Protein AF-X6MVC4-F1 (afdb_monomer_lite)

Secondary structure (DSSP, 8-state):
--EEEEEESSSSTTEEEEEESSS------PPTT-EEEEEEEEE-TTSPBPPPPPPEEEE--SSTT--TTTT--PPPPEEEEEEEEE----SSS---EEEEEEEEPPTT--EEEEEEEEEEEPPTT-S--EEEEEEESSSEEEPPPPSS-EEEEEEEEEEETTEEEEPPPPPPEEE-TT---S---TTEEEEEEE-S---TTEEEEEEESSSSS--EEEPEE--SSS-EEEEEEEGGGSTTTTS-EEEEEEEEEE-TTT--EEEEES----EEE-TT--EEEEE-PPPEEETTEEE--HHHHHHHHHHHHHHHHHHBTTTB-HHHHHHHHHHHHHHHHHHHHHT-S---HHHHHHHHHHHHHHHHHHHHH-PPPPS--

InterPro domains:
  IPR003961 Fibronectin type III [PS50853] (1-63)
  IPR036116 Fibronectin type III superfamily [SSF49265] (4-130)

Sequence (377 aa):
MIGYDIREYNRNLGEIMATVDNPTWTVDDLKPDHEYCFTISGIHENGATTEESWPVIVKTPMSNDMTPQMMKLSTPPKNIRTFRMNGSSSSSSSSSSVLWICWDSPYTGLGLISYKMKRTESDSMTTTKKQKKQEFTYVANPLPSLSNDYSLTLSTWWTYKQRQHASVPSESVSILRDSTSATDSEHMLHVILLTNKELYGGSYVLHSIVSDADVHMPFEKVSNDSNVYWCLYDLSTSPLKTKAFHVRVKCKEKNSRNNKDQFKLISEDRWKVEPFRRVLIIDITERKSFFNYRSIPHDEYEKYLLGILEHLYFQLNAFLSLPVALNVLQEFLIYCAKAKNDRCQAVNEKDLKRKISEFVKEKLYLTMNEPSPSWDE

Foldseek 3Di:
DKKKFKAKCQPRNGDGPDIGPDPDDDDPPDAALDKIWMWMWIADPVRDTDPIDAIFMAHHHNDPDDDVVLLADFDAWAPWFKAWDFDPDPDDDDRPTFIKIATADGSRAHAQKKKKKWKWFDDPPDPDTDIDIDIGRHRMDTDPQDPAKIKMWMKMWHADPNDIDIHDIDPIDIDGNPPCLLVCPLQKAKEKEAEPDDDDAKFKWKFWPPDPDGDTWTWDQQAPQGRITITIDRCVPPPPLQHKGWMFMWIWHQDPPPRDTDTHGLDPDIDIDGHSHRYHYHYPYFFDDDPNDGADDLVNLLSNLVSLLNSCVVCDRNNDDPVRSVVHNVNSLVVLVVCCVPHHVDNDSVVSVVSSVVVVVVVVSCSSPVPNPDPPD

Organism: Reticulomyxa filosa (NCBI:txid46433)

pLDDT: mean 78.36, std 14.85, range [32.12, 97.69]

Radius of gyration: 26.09 Å; chains: 1; bounding box: 74×54×73 Å

Structure (mmCIF, N/CA/C/O backbone):
data_AF-X6MVC4-F1
#
_entry.id   AF-X6MVC4-F1
#
loop_
_atom_site.group_PDB
_atom_site.id
_atom_site.type_symbol
_atom_site.label_atom_id
_atom_site.label_alt_id
_atom_site.label_comp_id
_atom_site.label_asym_id
_atom_site.label_entity_id
_atom_site.label_seq_id
_atom_site.pdbx_PDB_ins_code
_atom_site.Cartn_x
_atom_site.Cartn_y
_atom_site.Cartn_z
_atom_site.occupancy
_atom_site.B_iso_or_equiv
_atom_site.auth_seq_id
_atom_site.auth_comp_id
_atom_site.auth_asym_id
_atom_site.auth_atom_id
_atom_site.pdbx_PDB_model_num
ATOM 1 N N . MET A 1 1 ? -36.402 16.314 15.748 1.00 60.88 1 MET A N 1
ATOM 2 C CA . MET A 1 1 ? -35.972 15.041 16.358 1.00 60.88 1 MET A CA 1
ATOM 3 C C . MET A 1 1 ? -34.620 14.672 15.768 1.00 60.88 1 MET A C 1
ATOM 5 O O . MET A 1 1 ? -34.485 14.752 14.553 1.00 60.88 1 MET A O 1
ATOM 9 N N . ILE A 1 2 ? -33.625 14.361 16.603 1.00 83.44 2 ILE A N 1
ATOM 10 C CA . ILE A 1 2 ? -32.303 13.915 16.137 1.00 83.44 2 ILE A CA 1
ATOM 11 C C . ILE A 1 2 ? -32.359 12.393 16.025 1.00 83.44 2 ILE A C 1
ATOM 13 O O . ILE A 1 2 ? -32.688 11.733 17.007 1.00 83.44 2 ILE A O 1
ATOM 17 N N . GLY A 1 3 ? -32.094 11.864 14.834 1.00 91.69 3 GLY A N 1
ATOM 18 C CA . GLY A 1 3 ? -31.937 10.427 14.614 1.00 91.69 3 GLY A CA 1
ATOM 19 C C . GLY A 1 3 ? -30.465 10.019 14.611 1.00 91.69 3 GLY A C 1
ATOM 20 O O . GLY A 1 3 ? -29.578 10.872 14.634 1.00 91.69 3 GLY A O 1
ATOM 21 N N . TYR A 1 4 ? -30.201 8.721 14.540 1.00 94.81 4 TYR A N 1
ATOM 22 C CA . TYR A 1 4 ? -28.867 8.145 14.439 1.00 94.81 4 TYR A CA 1
ATOM 23 C C . TYR A 1 4 ? -28.871 6.994 13.441 1.00 94.81 4 TYR A C 1
ATOM 25 O O . TYR A 1 4 ? -29.650 6.056 13.603 1.00 94.81 4 TYR A O 1
ATOM 33 N N . ASP A 1 5 ? -27.981 7.047 12.454 1.00 95.44 5 ASP A N 1
ATOM 34 C CA . ASP A 1 5 ? -27.687 5.914 11.576 1.00 95.44 5 ASP A CA 1
ATOM 35 C C . ASP A 1 5 ? -26.523 5.119 12.147 1.00 95.44 5 ASP A C 1
ATOM 37 O O . ASP A 1 5 ? -25.457 5.678 12.413 1.00 95.44 5 ASP A O 1
ATOM 41 N N . ILE A 1 6 ? -26.716 3.814 12.300 1.00 93.50 6 ILE A N 1
ATOM 42 C CA . ILE A 1 6 ? -25.728 2.889 12.846 1.00 93.50 6 ILE A CA 1
ATOM 43 C C . ILE A 1 6 ? -25.286 1.953 11.728 1.00 93.50 6 ILE A C 1
ATOM 45 O O . ILE A 1 6 ? -26.114 1.289 11.101 1.00 93.50 6 ILE A O 1
ATOM 49 N N . ARG A 1 7 ? -23.977 1.892 11.481 1.00 93.81 7 ARG A N 1
ATOM 50 C CA . ARG A 1 7 ? -23.360 1.039 10.455 1.00 93.81 7 ARG A CA 1
ATOM 51 C C . ARG A 1 7 ? -22.467 0.003 11.101 1.00 93.81 7 ARG A C 1
ATOM 53 O O . ARG A 1 7 ? -21.867 0.280 12.134 1.00 93.81 7 ARG A O 1
ATOM 60 N N . GLU A 1 8 ? -22.348 -1.161 10.473 1.00 88.38 8 GLU A N 1
ATOM 61 C CA . GLU A 1 8 ? -21.452 -2.235 10.905 1.00 88.38 8 GLU A CA 1
ATOM 62 C C . GLU A 1 8 ? -20.581 -2.696 9.740 1.00 88.38 8 GLU A C 1
ATOM 64 O O . GLU A 1 8 ? -21.064 -2.919 8.630 1.00 88.38 8 GLU A O 1
ATOM 69 N N . TYR A 1 9 ? -19.280 -2.802 9.985 1.00 84.44 9 TYR A N 1
ATOM 70 C CA . TYR A 1 9 ? -18.293 -2.933 8.915 1.00 84.44 9 TYR A CA 1
ATOM 71 C C . TYR A 1 9 ? -17.804 -4.358 8.666 1.00 84.44 9 TYR A C 1
ATOM 73 O O . TYR A 1 9 ? -17.347 -4.640 7.558 1.00 84.44 9 TYR A O 1
ATOM 81 N N . ASN A 1 10 ? -17.906 -5.270 9.635 1.00 75.44 10 ASN A N 1
ATOM 82 C CA . ASN A 1 10 ? -17.338 -6.610 9.494 1.00 75.44 10 ASN A CA 1
ATOM 83 C C . ASN A 1 10 ? -18.225 -7.525 8.651 1.00 75.44 10 ASN A C 1
ATOM 85 O O . ASN A 1 10 ? -17.710 -8.331 7.877 1.00 75.44 10 ASN A O 1
ATOM 89 N N . ARG A 1 11 ? -19.550 -7.411 8.770 1.00 78.31 11 ARG A N 1
ATOM 90 C CA . ARG A 1 11 ? -20.506 -8.272 8.056 1.00 78.31 11 ARG A CA 1
ATOM 91 C C . ARG A 1 11 ? -21.347 -7.512 7.058 1.00 78.31 11 ARG A C 1
ATOM 93 O O . ARG A 1 11 ? -21.563 -8.009 5.958 1.00 78.31 11 ARG A O 1
ATOM 100 N N . ASN A 1 12 ? -21.799 -6.327 7.448 1.00 80.38 12 ASN A N 1
ATOM 101 C CA . ASN A 1 12 ? -22.668 -5.493 6.626 1.00 80.38 12 ASN A CA 1
ATOM 102 C C . ASN A 1 12 ? -21.884 -4.471 5.797 1.00 80.38 12 ASN A C 1
ATOM 104 O O . ASN A 1 12 ? -22.486 -3.648 5.120 1.00 80.38 12 ASN A O 1
ATOM 108 N N . LEU A 1 13 ? -20.546 -4.538 5.807 1.00 80.81 13 LEU A N 1
ATOM 109 C CA . L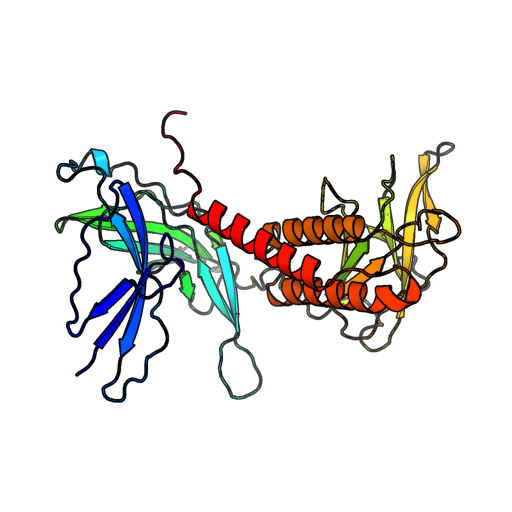EU A 1 13 ? -19.661 -3.778 4.915 1.00 80.81 13 LEU A CA 1
ATOM 110 C C . LEU A 1 13 ? -19.905 -2.254 4.936 1.00 80.81 13 LEU A C 1
ATOM 112 O O . LEU A 1 13 ? -19.692 -1.578 3.930 1.00 80.81 13 LEU A O 1
ATOM 116 N N . GLY A 1 14 ? -20.337 -1.713 6.078 1.00 82.44 14 GLY A N 1
ATOM 117 C CA . GLY A 1 14 ? -20.617 -0.287 6.256 1.00 82.44 14 GLY A CA 1
ATOM 118 C C . GLY A 1 14 ? -22.024 0.139 5.826 1.00 82.44 14 GLY A C 1
ATOM 119 O O . GLY A 1 14 ? -22.313 1.333 5.784 1.00 82.44 14 GLY A O 1
ATOM 120 N N . GLU A 1 15 ? -22.922 -0.798 5.514 1.00 88.50 15 GLU A N 1
ATOM 121 C CA . GLU A 1 15 ? -24.335 -0.483 5.301 1.00 88.50 15 GLU A CA 1
ATOM 122 C C . GLU A 1 15 ? -25.029 -0.087 6.615 1.00 88.50 15 GLU A C 1
ATOM 124 O O . GLU A 1 15 ? -24.638 -0.504 7.711 1.00 88.50 15 GLU A O 1
ATOM 129 N N . ILE A 1 16 ? -26.070 0.748 6.503 1.00 90.88 16 ILE A N 1
ATOM 130 C CA . ILE A 1 16 ? -26.885 1.173 7.646 1.00 90.88 16 ILE A CA 1
ATOM 131 C C . ILE A 1 16 ? -27.673 -0.041 8.138 1.00 90.88 16 ILE A C 1
ATOM 133 O O . ILE A 1 16 ? -28.581 -0.520 7.464 1.00 90.88 16 ILE A O 1
ATOM 137 N N . MET A 1 17 ? -27.328 -0.524 9.328 1.00 92.44 17 MET A N 1
ATOM 138 C CA . MET A 1 17 ? -28.030 -1.621 9.990 1.00 92.44 17 MET A CA 1
ATOM 139 C C . MET A 1 17 ? -29.301 -1.159 10.690 1.00 92.44 17 MET A C 1
ATOM 141 O O . MET A 1 17 ? -30.260 -1.921 10.804 1.00 92.44 17 MET A O 1
ATOM 145 N N . ALA A 1 18 ? -29.282 0.060 11.223 1.00 92.50 18 ALA A N 1
ATOM 146 C CA . ALA A 1 18 ? -30.395 0.614 11.968 1.00 92.50 18 ALA A CA 1
ATOM 147 C C . ALA A 1 18 ? -30.394 2.138 11.897 1.00 92.50 18 ALA A C 1
ATOM 149 O O . ALA A 1 18 ? -29.338 2.770 11.926 1.00 92.50 18 ALA A O 1
ATOM 150 N N . THR A 1 19 ? -31.599 2.702 11.891 1.00 93.50 19 THR A N 1
ATOM 151 C CA . THR A 1 19 ? -31.842 4.124 12.109 1.00 93.50 19 THR A CA 1
ATOM 152 C C . THR A 1 19 ? -32.707 4.256 13.354 1.00 93.50 19 THR A C 1
ATOM 154 O O . THR A 1 19 ? -33.815 3.719 13.396 1.00 93.50 19 THR A O 1
ATOM 157 N N . VAL A 1 20 ? -32.198 4.928 14.384 1.00 94.06 20 VAL A N 1
ATOM 158 C CA . VAL A 1 20 ? -32.878 5.073 15.679 1.00 94.06 20 VAL A CA 1
ATOM 159 C C . VAL A 1 20 ? -33.081 6.537 16.032 1.00 94.06 20 VAL A C 1
ATOM 161 O O . VAL A 1 20 ? -32.261 7.387 15.715 1.00 94.06 20 VAL A O 1
ATOM 164 N N . ASP A 1 21 ? -34.172 6.844 16.713 1.00 91.38 21 ASP A N 1
ATOM 165 C CA . ASP A 1 21 ? -34.513 8.177 17.225 1.00 91.38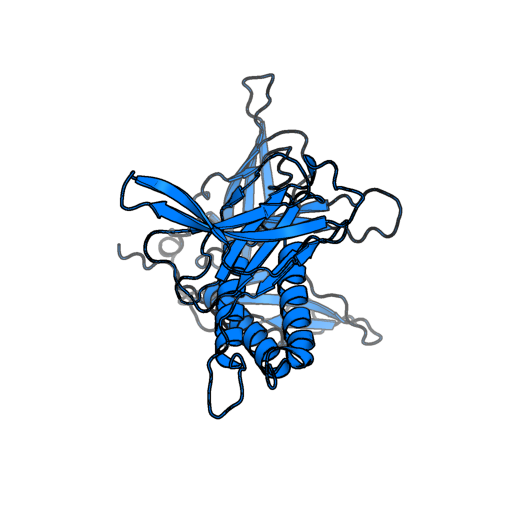 21 ASP A CA 1
ATOM 166 C C . ASP A 1 21 ? -34.125 8.370 18.702 1.00 91.38 21 ASP A C 1
ATOM 168 O O . ASP A 1 21 ? -34.323 9.439 19.280 1.00 91.38 21 ASP A O 1
ATOM 172 N N . ASN A 1 22 ? -33.545 7.333 19.310 1.00 86.12 22 ASN A N 1
ATOM 173 C CA . ASN A 1 22 ? -33.106 7.298 20.695 1.00 86.12 22 ASN A CA 1
ATOM 174 C C . ASN A 1 22 ? -31.585 7.105 20.782 1.00 86.12 22 ASN A C 1
ATOM 176 O O . ASN A 1 22 ? -31.005 6.402 19.955 1.00 86.12 22 ASN A O 1
ATOM 180 N N . PRO A 1 23 ? -30.917 7.638 21.824 1.00 84.69 23 PRO A N 1
ATOM 181 C CA . PRO A 1 23 ? -29.469 7.495 22.011 1.00 84.69 23 PRO A CA 1
ATOM 182 C C . PRO A 1 23 ? -29.055 6.080 22.456 1.00 84.69 23 PRO A C 1
ATOM 184 O O . PRO A 1 23 ? -27.927 5.861 22.893 1.00 84.69 23 PRO A O 1
ATOM 187 N N . THR A 1 24 ? -29.975 5.117 22.434 1.00 85.69 24 THR A N 1
ATOM 188 C CA . THR A 1 24 ? -29.742 3.731 22.832 1.00 85.69 24 THR A CA 1
ATOM 189 C C . THR A 1 24 ? -30.350 2.818 21.786 1.00 85.69 24 THR A C 1
ATOM 191 O O . THR A 1 24 ? -31.513 2.967 21.419 1.00 85.69 24 THR A O 1
ATOM 194 N N . TRP A 1 25 ? -29.553 1.856 21.339 1.00 89.62 25 TRP A N 1
ATOM 195 C CA . TRP A 1 25 ? -29.954 0.816 20.407 1.00 89.62 25 TRP A CA 1
ATOM 196 C C . TRP A 1 25 ? -29.464 -0.530 20.929 1.00 89.62 25 TRP A C 1
ATOM 198 O O . TRP A 1 25 ? -28.406 -0.619 21.552 1.00 89.62 25 TRP A O 1
ATOM 208 N N . THR A 1 26 ? -30.260 -1.571 20.716 1.00 88.00 26 THR A N 1
ATOM 209 C CA . THR A 1 26 ? -29.912 -2.951 21.054 1.00 88.00 26 THR A CA 1
ATOM 210 C C . THR A 1 26 ? -30.050 -3.783 19.794 1.00 88.00 26 THR A C 1
ATOM 212 O O . THR A 1 26 ? -31.018 -3.630 19.052 1.00 88.00 26 THR A O 1
ATOM 215 N N . VAL A 1 27 ? -29.055 -4.627 19.554 1.00 87.31 27 VAL A N 1
ATOM 216 C CA . VAL A 1 27 ? -29.017 -5.543 18.424 1.00 87.31 27 VAL A CA 1
ATOM 217 C C . VAL A 1 27 ? -28.980 -6.963 18.958 1.00 87.31 27 VAL A C 1
ATOM 219 O O . VAL A 1 27 ? -28.066 -7.346 19.691 1.00 87.31 27 VAL A O 1
ATOM 222 N N . ASP A 1 28 ? -30.008 -7.714 18.596 1.00 81.06 28 ASP A N 1
ATOM 223 C CA . ASP A 1 28 ? -30.090 -9.145 18.841 1.00 81.06 28 ASP A CA 1
ATOM 224 C C . ASP A 1 28 ? -29.463 -9.902 17.650 1.00 81.06 28 ASP A C 1
ATOM 226 O O . ASP A 1 28 ? -29.037 -9.300 16.664 1.00 81.06 28 ASP A O 1
ATOM 230 N N . ASP A 1 29 ? -29.335 -11.224 17.746 1.00 83.06 29 ASP A N 1
ATOM 231 C CA . ASP A 1 29 ? -28.818 -12.091 16.667 1.00 83.06 29 ASP A CA 1
ATOM 232 C C . ASP A 1 29 ? -27.344 -11.888 16.262 1.00 83.06 29 ASP A C 1
ATOM 234 O O . ASP A 1 29 ? -26.874 -12.354 15.215 1.00 83.06 29 ASP A O 1
ATOM 238 N N . LEU A 1 30 ? -26.546 -11.265 17.129 1.00 84.06 30 LEU A N 1
ATOM 239 C CA . LEU A 1 30 ? -25.097 -11.279 16.979 1.00 84.06 30 LEU A CA 1
ATOM 240 C C . LEU A 1 30 ? -24.558 -12.698 17.247 1.00 84.06 30 LEU A C 1
ATOM 242 O O . LEU A 1 30 ? -24.851 -13.307 18.276 1.00 84.06 30 LEU A O 1
ATOM 246 N N . LYS A 1 31 ? -23.712 -13.230 16.348 1.00 82.00 31 LYS A N 1
ATOM 247 C CA . LYS A 1 31 ? -23.024 -14.513 16.596 1.00 82.00 31 LYS A CA 1
ATOM 248 C C . LYS A 1 31 ? -22.189 -14.399 17.874 1.00 82.00 31 LYS A C 1
ATOM 250 O O . LYS A 1 31 ? -21.570 -13.344 18.060 1.00 82.00 31 LYS A O 1
ATOM 255 N N . PRO A 1 32 ? -22.141 -15.456 18.701 1.00 78.50 32 PRO A N 1
ATOM 256 C CA . PRO A 1 32 ? -21.293 -15.502 19.884 1.00 78.50 32 PRO A CA 1
ATOM 257 C C . PRO A 1 32 ? -19.809 -15.458 19.508 1.00 78.50 32 PRO A C 1
ATOM 259 O O . PRO A 1 32 ? -19.434 -15.834 18.398 1.00 78.50 32 PRO A O 1
ATOM 262 N N . ASP A 1 33 ? -18.992 -15.003 20.457 1.00 73.12 33 ASP A N 1
ATOM 263 C CA . ASP A 1 33 ? -17.533 -14.875 20.338 1.00 73.12 33 ASP A CA 1
ATOM 264 C C . ASP A 1 33 ? -17.062 -14.144 19.070 1.00 73.12 33 ASP A C 1
ATOM 266 O O . ASP A 1 33 ? -16.076 -14.515 18.436 1.00 73.12 33 ASP A O 1
ATOM 270 N N . HIS A 1 34 ? -17.776 -13.088 18.684 1.00 75.38 34 HIS A N 1
ATOM 271 C CA . HIS A 1 34 ? -17.514 -12.379 17.439 1.00 75.38 34 HIS A CA 1
ATOM 272 C C . HIS A 1 34 ? -17.381 -10.879 17.650 1.00 75.38 34 HIS A C 1
ATOM 274 O O . HIS A 1 34 ? -18.100 -10.288 18.457 1.00 75.38 34 HIS A O 1
ATOM 280 N N . GLU A 1 35 ? -16.463 -10.272 16.905 1.00 73.19 35 GLU A N 1
ATOM 281 C CA . GLU A 1 35 ? -16.235 -8.835 16.929 1.00 73.19 35 GLU A CA 1
ATOM 282 C C . GLU A 1 35 ? -17.069 -8.098 15.894 1.00 73.19 35 GLU A C 1
ATOM 284 O O . GLU A 1 35 ? -17.297 -8.575 14.780 1.00 73.19 35 GLU A O 1
ATOM 289 N N . TYR A 1 36 ? -17.466 -6.891 16.261 1.00 81.75 36 TYR A N 1
ATOM 290 C CA . TYR A 1 36 ? -18.225 -5.985 15.423 1.00 81.75 36 TYR A CA 1
ATOM 291 C C . TYR A 1 36 ? -17.601 -4.603 15.504 1.00 81.75 36 TYR A C 1
ATOM 293 O O . TYR A 1 36 ? -17.216 -4.143 16.581 1.00 81.75 36 TYR A O 1
ATOM 301 N N . CYS A 1 37 ? -17.515 -3.954 14.350 1.00 84.69 37 CYS A N 1
ATOM 302 C CA . CYS A 1 37 ? -17.017 -2.599 14.201 1.00 84.69 37 CYS A CA 1
ATOM 303 C C . CYS A 1 37 ? -18.187 -1.706 13.799 1.00 84.69 37 CYS A C 1
ATOM 305 O O . CYS A 1 37 ? -18.721 -1.865 12.700 1.00 84.69 37 CYS A O 1
ATOM 307 N N . PHE A 1 38 ? -18.586 -0.799 14.688 1.00 87.69 38 PHE A N 1
ATOM 308 C CA . PHE A 1 38 ? -19.724 0.087 14.484 1.00 87.69 38 PHE A CA 1
ATOM 309 C C . PHE A 1 38 ? -19.297 1.538 14.301 1.00 87.69 38 PHE A C 1
ATOM 311 O O . PHE A 1 38 ? -18.429 2.025 15.024 1.00 87.69 38 PHE A O 1
ATOM 318 N N . THR A 1 39 ? -19.966 2.259 13.408 1.00 91.94 39 THR A N 1
ATOM 319 C CA . THR A 1 39 ? -19.926 3.728 13.362 1.00 91.94 39 THR A CA 1
ATOM 320 C C . THR A 1 39 ? -21.333 4.289 13.496 1.00 91.94 39 THR A C 1
ATOM 322 O O . THR A 1 39 ? -22.328 3.590 13.276 1.00 91.94 39 THR A O 1
ATOM 325 N N . ILE A 1 40 ? -21.414 5.557 13.893 1.00 93.31 40 ILE A N 1
ATOM 326 C CA . ILE A 1 40 ? -22.678 6.254 14.106 1.00 93.31 40 ILE A CA 1
ATOM 327 C C . ILE A 1 40 ? -22.624 7.609 13.400 1.00 93.31 40 ILE A C 1
ATOM 329 O O . ILE A 1 40 ? -21.675 8.368 13.593 1.00 93.31 40 ILE A O 1
ATOM 333 N N . SER A 1 41 ? -23.655 7.941 12.627 1.00 94.06 41 SER A N 1
ATOM 334 C CA . SER A 1 41 ? -23.904 9.300 12.125 1.00 94.06 41 SER A CA 1
ATOM 335 C C . SER A 1 41 ? -25.127 9.887 12.820 1.00 94.06 41 SER A C 1
ATOM 337 O O . SER A 1 41 ? -26.106 9.181 13.040 1.00 94.06 41 SER A O 1
ATOM 339 N N . GLY A 1 42 ? -25.109 11.181 13.132 1.00 93.06 42 GLY A N 1
ATOM 340 C CA . GLY A 1 42 ? -26.307 11.898 13.566 1.00 93.06 42 GLY A CA 1
ATOM 341 C C . GLY A 1 42 ? -27.159 12.321 12.370 1.00 93.06 42 GLY A C 1
ATOM 342 O O . GLY A 1 42 ? -26.618 12.750 11.354 1.00 93.06 42 GLY A O 1
ATOM 343 N N . ILE A 1 43 ? -28.480 12.238 12.501 1.00 93.44 43 ILE A N 1
ATOM 344 C CA . ILE A 1 43 ? -29.461 12.744 11.537 1.00 93.44 43 ILE A CA 1
ATOM 345 C C . ILE A 1 43 ? -30.095 14.005 12.116 1.00 93.44 43 ILE A C 1
ATOM 347 O O . ILE A 1 43 ? -30.721 13.980 13.178 1.00 93.44 43 ILE A O 1
ATOM 351 N N . HIS A 1 44 ? -29.946 15.116 11.406 1.00 88.25 44 HIS A N 1
ATOM 352 C CA . HIS A 1 44 ? -30.576 16.385 11.743 1.00 88.25 44 HIS A CA 1
ATOM 353 C C . HIS A 1 44 ? -32.049 16.422 11.312 1.00 88.25 44 HIS A C 1
ATOM 355 O O . HIS A 1 44 ? -32.491 15.661 10.457 1.00 88.25 44 HIS A O 1
ATOM 361 N N . GLU A 1 45 ? -32.820 17.365 11.860 1.00 85.50 45 GLU A N 1
ATOM 362 C CA . GLU A 1 45 ? -34.265 17.483 11.589 1.00 85.50 45 GLU A CA 1
ATOM 363 C C . GLU A 1 45 ? -34.603 17.746 10.113 1.00 85.50 45 GLU A C 1
ATOM 365 O O . GLU A 1 45 ? -35.699 17.436 9.660 1.00 85.50 45 GLU A O 1
ATOM 370 N N . ASN A 1 46 ? -33.655 18.305 9.360 1.00 88.00 46 ASN A N 1
ATOM 371 C CA . ASN A 1 46 ? -33.762 18.542 7.920 1.00 88.00 46 ASN A CA 1
ATOM 372 C C . ASN A 1 46 ? -33.382 17.312 7.068 1.00 88.00 46 ASN A C 1
ATOM 374 O O . ASN A 1 46 ? -33.318 17.425 5.846 1.00 88.00 46 ASN A O 1
ATOM 378 N N . GLY A 1 47 ? -33.088 16.170 7.698 1.00 84.94 47 GLY A N 1
ATOM 379 C CA . GLY A 1 47 ? -32.653 14.935 7.046 1.00 84.94 47 GLY A CA 1
ATOM 380 C C . GLY A 1 47 ? -31.168 14.889 6.674 1.00 84.94 47 GLY A C 1
ATOM 381 O O . GLY A 1 47 ? -30.730 13.899 6.096 1.00 84.94 47 GLY A O 1
ATOM 382 N N . ALA A 1 48 ? -30.377 15.921 6.986 1.00 88.44 48 ALA A N 1
ATOM 383 C CA . ALA A 1 48 ? -28.937 15.896 6.742 1.00 88.44 48 ALA A CA 1
ATOM 384 C C . ALA A 1 48 ? -28.219 14.995 7.761 1.00 88.44 48 ALA A C 1
ATOM 386 O O . ALA A 1 48 ? -28.502 15.063 8.958 1.00 88.44 48 ALA A O 1
ATOM 387 N N . THR A 1 49 ? -27.256 14.199 7.296 1.00 91.62 49 THR A N 1
ATOM 388 C CA . THR A 1 49 ? -26.427 13.326 8.139 1.00 91.62 49 THR A CA 1
ATOM 389 C C . THR A 1 49 ? -25.069 13.955 8.432 1.00 91.62 49 THR A C 1
ATOM 391 O O . THR A 1 49 ? -24.456 14.551 7.543 1.00 91.62 49 THR A O 1
ATOM 394 N N . THR A 1 50 ? -24.563 13.794 9.654 1.00 91.25 50 THR A N 1
ATOM 395 C CA . THR A 1 50 ? -23.172 14.138 9.983 1.00 91.25 50 THR A CA 1
ATOM 396 C C . THR A 1 50 ? -22.191 13.161 9.339 1.00 91.25 50 THR A C 1
ATOM 398 O O . THR A 1 50 ? -22.569 12.062 8.923 1.00 91.25 50 THR A O 1
ATOM 401 N N . GLU A 1 51 ? -20.906 13.523 9.339 1.00 88.00 51 GLU A N 1
ATOM 402 C CA . GLU A 1 51 ? -19.834 12.542 9.154 1.00 88.00 51 GLU A CA 1
ATOM 403 C C . GLU A 1 51 ? -19.968 11.406 10.181 1.00 88.00 51 GLU A C 1
ATOM 405 O O . GLU A 1 51 ? -20.528 11.585 11.271 1.00 88.00 51 GLU A O 1
ATOM 410 N N . GLU A 1 52 ? -19.494 10.223 9.799 1.00 89.50 52 GLU A N 1
ATOM 411 C CA . GLU A 1 52 ? -19.471 9.059 10.676 1.00 89.50 52 GLU A CA 1
ATOM 412 C C . GLU A 1 52 ? -18.539 9.285 11.867 1.00 89.50 52 GLU A C 1
ATOM 414 O O . GLU A 1 52 ? -17.475 9.899 11.757 1.00 89.50 52 GLU A O 1
ATOM 419 N N . SER A 1 53 ? -18.933 8.751 13.021 1.00 84.56 53 SER A N 1
ATOM 420 C CA . SER A 1 53 ? -18.065 8.688 14.186 1.00 84.56 53 SER A CA 1
ATOM 421 C C . SER A 1 53 ? -16.824 7.842 13.905 1.00 84.56 53 SER A C 1
ATOM 423 O O . SER A 1 53 ? -16.815 6.963 13.042 1.00 84.56 53 SER A O 1
ATOM 425 N N . TRP A 1 54 ? -15.800 8.015 14.740 1.00 76.31 54 TRP A N 1
ATOM 426 C CA . TRP A 1 54 ? -14.751 7.007 14.842 1.00 76.31 54 TRP A CA 1
ATOM 427 C C . TRP A 1 54 ? -15.355 5.641 15.213 1.00 76.31 54 TRP A C 1
ATOM 429 O O . TRP A 1 54 ? -16.340 5.594 15.962 1.00 76.31 54 TRP A O 1
ATOM 439 N N . PRO A 1 55 ? -14.789 4.540 14.691 1.00 79.12 55 PRO A N 1
ATOM 440 C CA . PRO A 1 55 ? -15.353 3.215 14.869 1.00 79.12 55 PRO A CA 1
ATOM 441 C C . PRO A 1 55 ? -15.221 2.737 16.314 1.00 79.12 55 PRO A C 1
ATOM 443 O O . PRO A 1 55 ? -14.171 2.884 16.945 1.00 79.12 55 PRO A O 1
ATOM 446 N N . VAL A 1 56 ? -16.283 2.116 16.816 1.00 77.81 56 VAL A N 1
ATOM 447 C CA . VAL A 1 56 ? -16.337 1.446 18.115 1.00 77.81 56 VAL A CA 1
ATOM 448 C C . VAL A 1 56 ? -16.308 -0.057 17.887 1.00 77.81 56 VAL A C 1
ATOM 450 O O . VAL A 1 56 ? -17.103 -0.588 17.113 1.00 77.81 56 VAL A O 1
ATOM 453 N N . ILE A 1 57 ? -15.403 -0.744 18.580 1.00 77.25 57 ILE A N 1
ATOM 454 C CA . ILE A 1 57 ? -15.240 -2.196 18.474 1.00 77.25 57 ILE A CA 1
ATOM 455 C C . ILE A 1 57 ? -15.813 -2.856 19.724 1.00 77.25 57 ILE A C 1
ATOM 457 O O . ILE A 1 57 ? -15.492 -2.460 20.849 1.00 77.25 57 ILE A O 1
ATOM 461 N N . VAL A 1 58 ? -16.664 -3.860 19.522 1.00 78.31 58 VAL A N 1
ATOM 462 C CA . VAL A 1 58 ? -17.269 -4.664 20.592 1.00 78.31 58 VAL A CA 1
ATOM 463 C C . VAL A 1 58 ? -17.196 -6.148 20.246 1.00 78.31 58 VAL A C 1
ATOM 465 O O . VAL A 1 58 ? -17.355 -6.518 19.084 1.00 78.31 58 VAL A O 1
ATOM 468 N N . LYS A 1 59 ? -17.011 -7.008 21.256 1.00 75.12 59 LYS A N 1
ATOM 469 C CA . LYS A 1 59 ? -17.066 -8.469 21.102 1.00 75.12 59 LYS A CA 1
ATOM 470 C C . LYS A 1 59 ? -18.222 -9.071 21.891 1.00 75.12 59 LYS A C 1
ATOM 472 O O . LYS A 1 59 ? -18.402 -8.766 23.076 1.00 75.12 59 LYS A O 1
ATOM 477 N N . THR A 1 60 ? -18.987 -9.950 21.249 1.00 75.31 60 THR A N 1
ATOM 478 C CA . THR A 1 60 ? -20.012 -10.753 21.923 1.00 75.31 60 THR A CA 1
ATOM 479 C C . THR A 1 60 ? -19.387 -11.863 22.766 1.00 75.31 60 THR A C 1
ATOM 481 O O . THR A 1 60 ? -18.335 -12.398 22.419 1.00 75.31 60 THR A O 1
ATOM 484 N N . PRO A 1 61 ? -20.025 -12.257 23.878 1.00 68.31 61 PRO A N 1
ATOM 485 C CA . PRO A 1 61 ? -19.555 -13.385 24.670 1.00 68.31 61 PRO A CA 1
ATOM 486 C C . PRO A 1 61 ? -19.750 -14.719 23.929 1.00 68.31 61 PRO A C 1
ATOM 488 O O . PRO A 1 61 ? -20.660 -14.860 23.113 1.00 68.31 61 PRO A O 1
ATOM 491 N N . MET A 1 62 ? -18.907 -15.714 24.230 1.00 69.56 62 MET A N 1
ATOM 492 C CA . MET A 1 62 ? -19.030 -17.076 23.677 1.00 69.56 62 MET A CA 1
ATOM 493 C C . MET A 1 62 ? -20.291 -17.791 24.184 1.00 69.56 62 MET A C 1
ATOM 495 O O . MET A 1 62 ? -20.903 -18.580 23.471 1.00 69.56 62 MET A O 1
ATOM 499 N N . SER A 1 63 ? -20.693 -17.492 25.420 1.00 67.94 63 SER A N 1
ATOM 500 C CA . SER A 1 63 ? -21.976 -17.880 26.000 1.00 67.94 63 SER A CA 1
ATOM 501 C C . SER A 1 63 ? -22.418 -16.839 27.028 1.00 67.94 63 SER A C 1
ATOM 503 O O . SER A 1 63 ? -21.597 -16.095 27.576 1.00 67.94 63 SER A O 1
ATOM 505 N N . ASN A 1 64 ? -23.711 -16.815 27.347 1.00 61.59 64 ASN A N 1
ATOM 506 C CA . ASN A 1 64 ? -24.259 -15.914 28.366 1.00 61.59 64 ASN A CA 1
ATOM 507 C C . ASN A 1 64 ? -23.665 -16.150 29.780 1.00 61.59 64 ASN A C 1
ATOM 509 O O . ASN A 1 64 ? -23.721 -15.248 30.625 1.00 61.59 64 ASN A O 1
ATOM 513 N N . ASP A 1 65 ? -23.009 -17.300 30.001 1.00 58.50 65 ASP A N 1
ATOM 514 C CA . ASP A 1 65 ? -22.528 -17.796 31.301 1.00 58.50 65 ASP A CA 1
ATOM 515 C C . ASP A 1 65 ? -20.991 -17.793 31.466 1.00 58.50 65 ASP A C 1
ATOM 517 O O . ASP A 1 65 ? -20.435 -18.537 32.276 1.00 58.50 65 ASP A O 1
ATOM 521 N N . MET A 1 66 ? -20.260 -16.943 30.737 1.00 55.38 66 MET A N 1
ATOM 522 C CA . MET A 1 66 ? -18.801 -16.838 30.904 1.00 55.38 66 MET A CA 1
ATOM 523 C C . MET A 1 66 ? -18.380 -16.401 32.323 1.00 55.38 66 MET A C 1
ATOM 525 O O . MET A 1 66 ? -18.823 -15.370 32.844 1.00 55.38 66 MET A O 1
ATOM 529 N N . THR A 1 67 ? -17.454 -17.157 32.932 1.00 56.81 67 THR A N 1
ATOM 530 C CA . THR A 1 67 ? -16.861 -16.835 34.241 1.00 56.81 67 THR A CA 1
ATOM 531 C C . THR A 1 67 ? -15.662 -15.878 34.109 1.00 56.81 67 THR A C 1
ATOM 533 O O . THR A 1 67 ? -14.947 -15.907 33.107 1.00 56.81 67 THR A O 1
ATOM 536 N N . PRO A 1 68 ? -15.353 -15.055 35.134 1.00 51.22 68 PRO A N 1
ATOM 537 C CA . PRO A 1 68 ? -14.202 -14.140 35.122 1.00 51.22 68 PRO A CA 1
ATOM 538 C C . PRO A 1 68 ? -12.829 -14.808 34.928 1.00 51.22 68 PRO A C 1
ATOM 540 O O . PRO A 1 68 ? -11.870 -14.134 34.563 1.00 51.22 68 PRO A O 1
ATOM 543 N N . GLN A 1 69 ? -12.705 -16.115 35.188 1.00 51.25 69 GLN A N 1
ATOM 544 C CA . GLN A 1 69 ? -11.467 -16.871 34.965 1.00 51.25 69 GLN A CA 1
ATOM 545 C C . GLN A 1 69 ? -11.238 -17.201 33.485 1.00 51.25 69 GLN A C 1
ATOM 547 O O . GLN A 1 69 ? -10.087 -17.225 33.062 1.00 51.25 69 GLN A O 1
ATOM 552 N N . MET A 1 70 ? -12.300 -17.345 32.685 1.00 52.31 70 MET A N 1
ATOM 553 C CA . MET A 1 70 ? -12.191 -17.470 31.223 1.00 52.31 70 MET A CA 1
ATOM 554 C C . MET A 1 70 ? -11.820 -16.133 30.551 1.00 52.31 70 MET A C 1
ATOM 556 O O . MET A 1 70 ? -11.385 -16.122 29.409 1.00 52.31 70 MET A O 1
ATOM 560 N N . MET A 1 71 ? -11.915 -15.005 31.272 1.00 53.56 71 MET A N 1
ATOM 561 C CA . MET A 1 71 ? -11.552 -13.660 30.789 1.00 53.56 71 MET A CA 1
ATOM 562 C C . MET A 1 71 ? -10.051 -13.328 30.933 1.00 53.56 71 MET A C 1
ATOM 564 O O . MET A 1 71 ? -9.645 -12.207 30.640 1.00 53.56 71 MET A O 1
ATOM 568 N N . LYS A 1 72 ? -9.214 -14.247 31.445 1.00 48.19 72 LYS A N 1
ATOM 569 C CA . LYS A 1 72 ? -7.822 -13.948 31.848 1.00 48.19 72 LYS A CA 1
ATOM 570 C C . LYS A 1 72 ? -6.764 -13.996 30.737 1.00 48.19 72 LYS A C 1
ATOM 572 O O . LYS A 1 72 ? -5.634 -13.605 31.012 1.00 48.19 72 LYS A O 1
ATOM 577 N N . LEU A 1 73 ? -7.089 -14.415 29.514 1.00 52.50 73 LEU A N 1
ATOM 578 C CA . LEU A 1 73 ? -6.127 -14.493 28.404 1.00 52.50 73 LEU A CA 1
ATOM 579 C C . LEU A 1 73 ? -6.378 -13.416 27.341 1.00 52.50 73 LEU A C 1
ATOM 581 O O . LEU A 1 73 ? -6.553 -13.715 26.165 1.00 52.50 73 LEU A O 1
ATOM 585 N N . SER A 1 74 ? -6.400 -12.140 27.738 1.00 60.25 74 SER A N 1
ATOM 586 C CA . SER A 1 74 ? -6.375 -11.084 26.724 1.00 60.25 74 SER A CA 1
ATOM 587 C C . SER A 1 74 ? -4.967 -10.939 26.176 1.00 60.25 74 SER A C 1
ATOM 589 O O . SER A 1 74 ? -4.037 -10.595 26.913 1.00 60.25 74 SER A O 1
ATOM 591 N N . THR A 1 75 ? -4.828 -11.145 24.870 1.00 68.25 75 THR A N 1
ATOM 592 C CA . THR A 1 75 ? -3.596 -10.818 24.159 1.00 68.25 75 THR A CA 1
ATOM 593 C C . THR A 1 75 ? -3.355 -9.309 24.218 1.00 68.25 75 THR A C 1
ATOM 595 O O . THR A 1 75 ? -4.321 -8.537 24.215 1.00 68.25 75 THR A O 1
ATOM 598 N N . PRO A 1 76 ? -2.092 -8.863 24.288 1.00 76.56 76 PRO A N 1
ATOM 599 C CA . PRO A 1 76 ? -1.784 -7.447 24.151 1.00 76.56 76 PRO A CA 1
ATOM 600 C C . PRO A 1 76 ? -2.208 -6.935 22.762 1.00 76.56 76 PRO A C 1
ATOM 602 O O . PRO A 1 76 ? -2.253 -7.736 21.822 1.00 76.56 76 PRO A O 1
ATOM 605 N N . PRO A 1 77 ? -2.464 -5.622 22.596 1.00 81.12 77 PRO A N 1
ATOM 606 C CA . PRO A 1 77 ? -2.553 -5.000 21.277 1.00 81.12 77 PRO A CA 1
ATOM 607 C C . PRO A 1 77 ? -1.365 -5.396 20.398 1.00 81.12 77 PRO A C 1
ATOM 609 O O . PRO A 1 77 ? -0.211 -5.315 20.835 1.00 81.12 77 PRO A O 1
ATOM 612 N N . LYS A 1 78 ? -1.657 -5.829 19.172 1.00 77.25 78 LYS A N 1
ATOM 613 C CA . LYS A 1 78 ? -0.660 -6.245 18.180 1.00 77.25 78 LYS A CA 1
ATOM 614 C C . LYS A 1 78 ? -0.571 -5.224 17.056 1.00 77.25 78 LYS A C 1
ATOM 616 O O . LYS A 1 78 ? -1.424 -4.346 16.940 1.00 77.25 78 LYS A O 1
ATOM 621 N N . ASN A 1 79 ? 0.483 -5.339 16.247 1.00 73.44 79 ASN A N 1
ATOM 622 C CA . ASN A 1 79 ? 0.669 -4.531 15.043 1.00 73.44 79 ASN A CA 1
ATOM 623 C C . ASN A 1 79 ? 0.500 -3.027 15.303 1.00 73.44 79 ASN A C 1
ATOM 625 O O . ASN A 1 79 ? -0.138 -2.316 14.529 1.00 73.44 79 ASN A O 1
ATOM 629 N N . ILE A 1 80 ? 1.074 -2.550 16.412 1.00 78.38 80 ILE A N 1
ATOM 630 C CA . ILE A 1 80 ? 1.072 -1.132 16.760 1.00 78.38 80 ILE A CA 1
ATOM 631 C C . ILE A 1 80 ? 1.913 -0.385 15.724 1.00 78.38 80 ILE A C 1
ATOM 633 O O . ILE A 1 80 ? 3.109 -0.631 15.575 1.00 78.38 80 ILE A O 1
ATOM 637 N N . ARG A 1 81 ? 1.277 0.534 15.009 1.00 74.56 81 ARG A N 1
ATOM 638 C CA . ARG A 1 81 ? 1.828 1.288 13.883 1.00 74.56 81 ARG A CA 1
ATOM 639 C C . ARG A 1 81 ? 1.658 2.775 14.134 1.00 74.56 81 ARG A C 1
ATOM 641 O O . ARG A 1 81 ? 0.777 3.202 14.874 1.00 74.56 81 ARG A O 1
ATOM 648 N N . THR A 1 82 ? 2.475 3.582 13.470 1.00 75.19 82 THR A N 1
ATOM 649 C CA . THR A 1 82 ? 2.274 5.033 13.433 1.00 75.19 82 THR A CA 1
ATOM 650 C C . THR A 1 82 ? 2.228 5.527 12.001 1.00 75.19 82 THR A C 1
ATOM 652 O O . THR A 1 82 ? 2.853 4.944 11.120 1.00 75.19 82 THR A O 1
ATOM 655 N N . PHE A 1 83 ? 1.466 6.587 11.761 1.00 68.75 83 PHE A N 1
ATOM 656 C CA . PHE A 1 83 ? 1.342 7.216 10.450 1.00 68.75 83 PHE A CA 1
ATOM 657 C C . PHE A 1 83 ? 1.130 8.719 10.613 1.00 68.75 83 PHE A C 1
ATOM 659 O O . PHE A 1 83 ? 0.758 9.190 11.682 1.00 68.75 83 PHE A O 1
ATOM 666 N N . ARG A 1 84 ? 1.381 9.506 9.567 1.00 69.31 84 ARG A N 1
ATOM 667 C CA . ARG A 1 84 ? 1.151 10.955 9.587 1.00 69.31 84 ARG A CA 1
ATOM 668 C C . ARG A 1 84 ? -0.031 11.306 8.703 1.00 69.31 84 ARG A C 1
ATOM 670 O O . ARG A 1 84 ? -0.093 10.872 7.557 1.00 69.31 84 ARG A O 1
ATOM 677 N N . MET A 1 85 ? -0.933 12.126 9.226 1.00 62.12 85 MET A N 1
ATOM 678 C CA . MET A 1 85 ? -2.053 12.669 8.468 1.00 62.12 85 MET A CA 1
ATOM 679 C C . MET A 1 85 ? -1.861 14.178 8.335 1.00 62.12 85 MET A C 1
ATOM 681 O O . MET A 1 85 ? -1.571 14.865 9.319 1.00 62.12 85 MET A O 1
ATOM 685 N N . ASN A 1 86 ? -1.972 14.694 7.111 1.00 66.88 86 ASN A N 1
ATOM 686 C CA . ASN A 1 86 ? -1.949 16.135 6.891 1.00 66.88 86 ASN A CA 1
ATOM 687 C C . ASN A 1 86 ? -3.209 16.725 7.520 1.00 66.88 86 ASN A C 1
ATOM 689 O O . ASN A 1 86 ? -4.316 16.312 7.179 1.00 66.88 86 ASN A O 1
ATOM 693 N N . GLY A 1 87 ? -3.035 17.667 8.447 1.00 55.97 87 GLY A N 1
ATOM 694 C CA . GLY A 1 87 ? -4.162 18.412 8.985 1.00 55.97 87 GLY A CA 1
ATOM 695 C C . GLY A 1 87 ? -4.873 19.158 7.858 1.00 55.97 87 GLY A C 1
ATOM 696 O O . GLY A 1 87 ? -4.235 19.836 7.053 1.00 55.97 87 GLY A O 1
ATOM 697 N N . SER A 1 88 ? -6.195 19.041 7.804 1.00 43.38 88 SER A N 1
ATOM 698 C CA . SER A 1 88 ? -7.086 19.836 6.957 1.00 43.38 88 SER A CA 1
ATOM 699 C C . SER A 1 88 ? -7.225 21.265 7.504 1.00 43.38 88 SER A C 1
ATOM 701 O O . SER A 1 88 ? -8.321 21.766 7.724 1.00 43.38 88 SER A O 1
ATOM 703 N N . SER A 1 89 ? -6.108 21.949 7.756 1.00 43.88 89 SER A N 1
ATOM 704 C CA . SER A 1 89 ? -6.103 23.373 8.089 1.00 43.88 89 SER A CA 1
ATOM 705 C C . SER A 1 89 ? -5.902 24.186 6.814 1.00 43.88 89 SER A C 1
ATOM 707 O O . SER A 1 89 ? -4.796 24.368 6.304 1.00 43.88 89 SER A O 1
ATOM 709 N N . SER A 1 90 ? -7.019 24.689 6.296 1.00 40.66 90 SER A N 1
ATOM 710 C CA . SER A 1 90 ? -7.105 25.674 5.222 1.00 40.66 90 SER A CA 1
ATOM 711 C C . SER A 1 90 ? -6.584 27.042 5.677 1.00 40.66 90 SER A C 1
ATOM 713 O O . SER A 1 90 ? -7.357 27.985 5.792 1.00 40.66 90 SER A O 1
ATOM 715 N N . SER A 1 91 ? -5.290 27.168 5.971 1.00 40.62 91 SER A N 1
ATOM 716 C CA . SER A 1 91 ? -4.608 28.467 6.056 1.00 40.62 91 SER A CA 1
ATOM 717 C C . SER A 1 91 ? -3.110 28.297 6.311 1.00 40.62 91 SER A C 1
ATOM 719 O O . SER A 1 91 ? -2.703 27.808 7.362 1.00 40.62 91 SER A O 1
ATOM 721 N N . SER A 1 92 ? -2.319 28.798 5.358 1.00 42.16 92 SER A N 1
ATOM 722 C CA . SER A 1 92 ? -0.937 29.289 5.499 1.00 42.16 92 SER A CA 1
ATOM 723 C C . SER A 1 92 ? 0.157 28.332 6.021 1.00 42.16 92 SER A C 1
ATOM 725 O O . SER A 1 92 ? 0.333 28.113 7.213 1.00 42.16 92 SER A O 1
ATOM 727 N N . SER A 1 93 ? 0.986 27.887 5.069 1.00 43.41 93 SER A N 1
ATOM 728 C CA . SER A 1 93 ? 2.465 27.850 5.122 1.00 43.41 93 SER A CA 1
ATOM 729 C C . SER A 1 93 ? 3.212 27.018 6.176 1.00 43.41 93 SER A C 1
ATOM 731 O O . SER A 1 93 ? 4.411 27.214 6.347 1.00 43.41 93 SER A O 1
ATOM 733 N N . SER A 1 94 ? 2.582 26.020 6.786 1.00 46.22 94 SER A N 1
ATOM 734 C CA . SER A 1 94 ? 3.285 24.817 7.261 1.00 46.22 94 SER A CA 1
ATOM 735 C C . SER A 1 94 ? 2.254 23.735 7.541 1.00 46.22 94 SER A C 1
ATOM 737 O O . SER A 1 94 ? 1.512 23.837 8.516 1.00 46.22 94 SER A O 1
ATOM 739 N N . SER A 1 95 ? 2.170 22.712 6.691 1.00 45.31 95 SER A N 1
ATOM 740 C CA . SER A 1 95 ? 1.326 21.547 6.951 1.00 45.31 95 SER A CA 1
ATOM 741 C C . SER A 1 95 ? 1.875 20.812 8.176 1.00 45.31 95 SER A C 1
ATOM 743 O O . SER A 1 95 ? 2.793 19.995 8.062 1.00 45.31 95 SER A O 1
ATOM 745 N N . SER A 1 96 ? 1.361 21.127 9.366 1.00 60.19 96 SER A N 1
ATOM 746 C CA . SER A 1 96 ? 1.671 20.380 10.580 1.00 60.19 96 SER A CA 1
ATOM 747 C C . SER A 1 96 ? 1.030 19.002 10.451 1.00 60.19 96 SER A C 1
ATOM 749 O O . SER A 1 96 ? -0.150 18.788 10.718 1.00 60.19 96 SER A O 1
ATOM 751 N N . SER A 1 97 ? 1.808 18.049 9.946 1.00 66.50 97 SER A N 1
ATOM 752 C CA . SER A 1 97 ? 1.391 16.654 9.917 1.00 66.50 97 SER A CA 1
ATOM 753 C C . SER A 1 97 ? 1.222 16.165 11.354 1.00 66.50 97 SER A C 1
ATOM 755 O O . SER A 1 97 ? 2.155 16.226 12.160 1.00 66.50 97 SER A O 1
ATOM 757 N N . VAL A 1 98 ? 0.019 15.702 11.688 1.00 76.56 98 VAL A N 1
ATOM 758 C CA . VAL A 1 98 ? -0.270 15.106 12.994 1.00 76.56 98 VAL A CA 1
ATOM 759 C C . VAL A 1 98 ? 0.206 13.661 12.941 1.00 76.56 98 VAL A C 1
ATOM 761 O O . VAL A 1 98 ? -0.120 12.941 11.996 1.00 76.56 98 VAL A O 1
ATOM 764 N N . LEU A 1 99 ? 1.007 13.244 13.922 1.00 78.06 99 LEU A N 1
ATOM 765 C CA . LEU A 1 99 ? 1.385 11.843 14.078 1.00 78.06 99 LEU A CA 1
ATOM 766 C C . LEU A 1 99 ? 0.214 11.101 14.717 1.00 78.06 99 LEU A C 1
ATOM 768 O O . LEU A 1 99 ? -0.292 11.513 15.754 1.00 78.06 99 LEU A O 1
ATOM 772 N N . TRP A 1 100 ? -0.192 10.008 14.105 1.00 82.44 100 TRP A N 1
ATOM 773 C CA . TRP A 1 100 ? -1.213 9.096 14.580 1.00 82.44 100 TRP A CA 1
ATOM 774 C C . TRP A 1 100 ? -0.571 7.776 14.965 1.00 82.44 100 TRP A C 1
ATOM 776 O O . TRP A 1 100 ? 0.454 7.379 14.411 1.00 82.44 100 TRP A O 1
ATOM 786 N N . ILE A 1 101 ? -1.200 7.096 15.910 1.00 82.94 101 ILE A N 1
ATOM 787 C CA . ILE A 1 101 ? -0.912 5.715 16.268 1.00 82.94 101 ILE A CA 1
ATOM 788 C C . ILE A 1 101 ? -2.151 4.879 15.992 1.00 82.94 101 ILE A C 1
ATOM 790 O O . ILE A 1 101 ? -3.261 5.331 16.267 1.00 82.94 101 ILE A O 1
ATOM 794 N N . CYS A 1 102 ? -1.965 3.677 15.463 1.00 80.94 102 CYS A N 1
ATOM 795 C CA . CYS A 1 102 ? -3.013 2.675 15.373 1.00 80.94 102 CYS A CA 1
ATOM 796 C C . CYS A 1 102 ? -2.503 1.287 15.750 1.00 80.94 102 CYS A C 1
ATOM 798 O O . CYS A 1 102 ? -1.298 1.075 15.859 1.00 80.94 102 CYS A O 1
ATOM 800 N N . TRP A 1 103 ? -3.410 0.356 16.007 1.00 81.25 103 TRP A N 1
ATOM 801 C CA . TRP A 1 103 ? -3.092 -1.029 16.342 1.00 81.25 103 TRP A CA 1
ATOM 802 C C . TRP A 1 103 ? -4.264 -1.935 15.997 1.00 81.25 103 TRP A C 1
ATOM 804 O O . TRP A 1 103 ? -5.387 -1.465 15.808 1.00 81.25 103 TRP A O 1
ATOM 814 N N . ASP A 1 104 ? -4.008 -3.236 15.987 1.00 72.44 104 ASP A N 1
ATOM 815 C CA . ASP A 1 104 ? -5.072 -4.218 15.861 1.00 72.44 104 ASP A CA 1
ATOM 816 C C . ASP A 1 104 ? -5.762 -4.354 17.215 1.00 72.44 104 ASP A C 1
ATOM 818 O O . ASP A 1 104 ? -5.108 -4.547 18.253 1.00 72.44 104 ASP A O 1
ATOM 822 N N . SER A 1 105 ? -7.090 -4.228 17.219 1.00 67.38 105 SER A N 1
ATOM 823 C CA . SER A 1 105 ? -7.870 -4.534 18.414 1.00 67.38 105 SER A CA 1
ATOM 824 C C . SER A 1 105 ? -7.584 -5.980 18.813 1.00 67.38 105 SER A C 1
ATOM 826 O O . SER A 1 105 ? -7.640 -6.864 17.959 1.00 67.38 105 SER A O 1
ATOM 828 N N . PRO A 1 106 ? -7.213 -6.266 20.072 1.00 61.97 106 PRO A N 1
ATOM 829 C CA . PRO A 1 106 ? -7.062 -7.647 20.467 1.00 61.97 106 PRO A CA 1
ATOM 830 C C . PRO A 1 106 ? -8.449 -8.267 20.545 1.00 61.97 106 PRO A C 1
ATOM 832 O O . PRO A 1 106 ? -9.252 -7.881 21.397 1.00 61.97 106 PRO A O 1
ATOM 835 N N . TYR A 1 107 ? -8.632 -9.272 19.688 1.00 58.19 107 TYR A N 1
ATOM 836 C CA . TYR A 1 107 ? -9.820 -10.090 19.437 1.00 58.19 107 TYR A CA 1
ATOM 837 C C . TYR A 1 107 ? -10.434 -10.798 20.664 1.00 58.19 107 TYR A C 1
ATOM 839 O O . TYR A 1 107 ? -11.137 -11.795 20.525 1.00 58.19 107 TYR A O 1
ATOM 847 N N . THR A 1 108 ? -10.131 -10.383 21.893 1.00 60.50 108 THR A N 1
ATOM 848 C CA . THR A 1 108 ? -10.361 -11.152 23.125 1.00 60.50 108 THR A CA 1
ATOM 849 C C . THR A 1 108 ? -11.092 -10.383 24.231 1.00 60.50 108 THR A C 1
ATOM 851 O O . THR A 1 108 ? -11.466 -10.991 25.232 1.00 60.50 108 THR A O 1
ATOM 854 N N . GLY A 1 109 ? -11.291 -9.064 24.107 1.00 61.66 109 GLY A N 1
ATOM 855 C CA . GLY A 1 109 ? -11.949 -8.252 25.143 1.00 61.66 109 GLY A CA 1
ATOM 856 C C . GLY A 1 109 ? -13.478 -8.321 25.071 1.00 61.66 109 GLY A C 1
ATOM 857 O O . GLY A 1 109 ? -14.042 -8.122 24.006 1.00 61.66 109 GLY A O 1
ATOM 858 N N . LEU A 1 110 ? -14.168 -8.568 26.193 1.00 68.38 110 LEU A N 1
ATOM 859 C CA . LEU A 1 110 ? -15.641 -8.583 26.246 1.00 68.38 110 LEU A CA 1
ATOM 860 C C . LEU A 1 110 ? -16.219 -7.223 26.651 1.00 68.38 110 LEU A C 1
ATOM 862 O O . LEU A 1 110 ? -15.735 -6.593 27.590 1.00 68.38 110 LEU A O 1
ATOM 866 N N . GLY A 1 111 ? -17.335 -6.824 26.041 1.00 71.62 111 GLY A N 1
ATOM 867 C CA . GLY A 1 111 ? -18.023 -5.575 26.384 1.00 71.62 111 GLY A CA 1
ATOM 868 C C . GLY A 1 111 ? -17.358 -4.342 25.768 1.00 71.62 111 GLY A C 1
ATOM 869 O O . GLY A 1 111 ? -16.899 -4.392 24.630 1.00 71.62 111 GLY A O 1
ATOM 870 N N . LEU A 1 112 ? -17.346 -3.221 26.500 1.00 72.19 112 LEU A N 1
ATOM 871 C CA . LEU A 1 112 ? -16.749 -1.978 26.002 1.00 72.19 112 LEU A CA 1
ATOM 872 C C . LEU A 1 112 ? -15.228 -2.067 26.085 1.00 72.19 112 LEU A C 1
ATOM 874 O O . LEU A 1 112 ? -14.689 -2.139 27.192 1.00 72.19 112 LEU A O 1
ATOM 878 N N . ILE A 1 113 ? -14.567 -2.010 24.931 1.00 75.62 113 ILE A N 1
ATOM 879 C CA . ILE A 1 113 ? -13.113 -2.043 24.808 1.00 75.62 113 ILE A CA 1
ATOM 880 C C . ILE A 1 113 ? -12.561 -0.610 24.812 1.00 75.62 113 ILE A C 1
ATOM 882 O O . ILE A 1 113 ? -13.047 0.277 24.115 1.00 75.62 113 ILE A O 1
ATOM 886 N N . SER A 1 114 ? -11.527 -0.386 25.611 1.00 82.38 114 SER A N 1
ATOM 887 C CA . SER A 1 114 ? -10.709 0.820 25.649 1.00 82.38 114 SER A CA 1
ATOM 888 C C . SER A 1 114 ? -9.233 0.437 25.743 1.00 82.38 114 SER A C 1
ATOM 890 O O . SER A 1 114 ? -8.869 -0.732 25.856 1.00 82.38 114 SER A O 1
ATOM 892 N N . TYR A 1 115 ? -8.345 1.417 25.667 1.00 84.06 115 TYR A N 1
ATOM 893 C CA . TYR A 1 115 ? -6.910 1.201 25.611 1.00 84.06 115 TYR A CA 1
ATOM 894 C C . TYR A 1 115 ? -6.209 2.194 26.515 1.00 84.06 115 TYR A C 1
ATOM 896 O O . TYR A 1 115 ? -6.519 3.383 26.517 1.00 84.06 115 TYR A O 1
ATOM 904 N N . LYS A 1 116 ? -5.228 1.719 27.278 1.00 87.44 116 LYS A N 1
ATOM 905 C CA . LYS A 1 116 ? -4.349 2.586 28.060 1.00 87.44 116 LYS A CA 1
ATOM 906 C C . LYS A 1 116 ? -2.953 2.531 27.494 1.00 87.44 116 LYS A C 1
ATOM 908 O O . LYS A 1 116 ? -2.321 1.473 27.476 1.00 87.44 116 LYS A O 1
ATOM 913 N N . MET A 1 117 ? -2.477 3.694 27.079 1.00 87.50 117 MET A N 1
ATOM 914 C CA . MET A 1 117 ? -1.117 3.902 26.631 1.00 87.50 117 MET A CA 1
ATOM 915 C C . MET A 1 117 ? -0.274 4.407 27.788 1.00 87.50 117 MET A C 1
ATOM 917 O O . MET A 1 117 ? -0.595 5.408 28.437 1.00 87.50 117 MET A O 1
ATOM 921 N N . LYS A 1 118 ? 0.838 3.724 28.025 1.00 86.12 118 LYS A N 1
ATOM 922 C CA . LYS A 1 118 ? 1.884 4.174 28.928 1.00 86.12 118 LYS A CA 1
ATOM 923 C C . LYS A 1 118 ? 3.041 4.702 28.096 1.00 86.12 118 LYS A C 1
ATOM 925 O O . LYS A 1 118 ? 3.731 3.939 27.430 1.00 86.12 118 LYS A O 1
ATOM 930 N N . ARG A 1 119 ? 3.267 6.008 28.173 1.00 85.12 119 ARG A N 1
ATOM 931 C CA . ARG A 1 119 ? 4.390 6.701 27.542 1.00 85.12 119 ARG A CA 1
ATOM 932 C C . ARG A 1 119 ? 5.536 6.839 28.534 1.00 85.12 119 ARG A C 1
ATOM 934 O O . ARG A 1 119 ? 5.321 7.320 29.646 1.00 85.12 119 ARG A O 1
ATOM 941 N N . THR A 1 120 ? 6.739 6.455 28.121 1.00 82.25 120 THR A N 1
ATOM 942 C CA . THR A 1 120 ? 7.984 6.638 28.873 1.00 82.25 120 THR A CA 1
ATOM 943 C C . THR A 1 120 ? 8.909 7.547 28.074 1.00 82.25 120 THR A C 1
ATOM 945 O O . THR A 1 120 ? 9.471 7.133 27.062 1.00 82.25 120 THR A O 1
ATOM 948 N N . GLU A 1 121 ? 9.035 8.797 28.515 1.00 79.94 121 GLU A N 1
ATOM 949 C CA . GLU A 1 121 ? 9.953 9.777 27.928 1.00 79.94 121 GLU A CA 1
ATOM 950 C C . GLU A 1 121 ? 11.342 9.606 28.566 1.00 79.94 121 GLU A C 1
ATOM 952 O O . GLU A 1 121 ? 11.460 9.554 29.797 1.00 79.94 121 GLU A O 1
ATOM 957 N N . SER A 1 122 ? 12.381 9.517 27.731 1.00 66.94 122 SER A N 1
ATOM 958 C CA . SER A 1 122 ? 13.774 9.595 28.179 1.00 66.94 122 SER A CA 1
ATOM 959 C C . SER A 1 122 ? 14.231 11.043 28.057 1.00 66.94 122 SER A C 1
ATOM 961 O O . SER A 1 122 ? 14.242 11.603 26.963 1.00 66.94 122 SER A O 1
ATOM 963 N N . ASP A 1 123 ? 14.572 11.667 29.180 1.00 62.50 123 ASP A N 1
ATOM 964 C CA . ASP A 1 123 ? 15.147 13.009 29.186 1.00 62.50 123 ASP A CA 1
ATOM 965 C C . ASP A 1 123 ? 16.659 12.890 28.956 1.00 62.50 123 ASP A C 1
ATOM 967 O O . ASP A 1 123 ? 17.350 12.214 29.717 1.00 62.50 123 ASP A O 1
ATOM 971 N N . SER A 1 124 ? 17.191 13.501 27.895 1.00 55.41 124 SER A N 1
ATOM 972 C CA . SER A 1 124 ? 18.606 13.349 27.517 1.00 55.41 124 SER A CA 1
ATOM 973 C C . SER A 1 124 ? 19.576 13.951 28.540 1.00 55.41 124 SER A C 1
ATOM 975 O O . SER A 1 124 ? 20.768 13.658 28.495 1.00 55.41 124 SER A O 1
ATOM 977 N N . MET A 1 125 ? 19.074 14.761 29.479 1.00 52.53 125 MET A N 1
ATOM 978 C CA . MET A 1 125 ? 19.883 15.438 30.495 1.00 52.53 125 MET A CA 1
ATOM 979 C C . MET A 1 125 ? 19.658 14.959 31.932 1.00 52.53 125 MET A C 1
ATOM 981 O O . MET A 1 125 ? 20.410 15.363 32.818 1.00 52.53 125 MET A O 1
ATOM 985 N N . THR A 1 126 ? 18.682 14.084 32.203 1.00 50.41 126 THR A N 1
ATOM 986 C CA . THR A 1 126 ? 18.485 13.531 33.554 1.00 50.41 126 THR A CA 1
ATOM 987 C C . THR A 1 126 ? 18.158 12.041 33.504 1.00 50.41 126 THR A C 1
ATOM 989 O O . THR A 1 126 ? 17.397 11.584 32.661 1.00 50.41 126 THR A O 1
ATOM 992 N N . THR A 1 127 ? 18.667 11.253 34.455 1.00 52.00 127 THR A N 1
ATOM 993 C CA . THR A 1 127 ? 18.331 9.820 34.616 1.00 52.00 127 THR A CA 1
ATOM 994 C C . THR A 1 127 ? 16.869 9.570 35.033 1.00 52.00 127 THR A C 1
ATOM 996 O O . THR A 1 127 ? 16.475 8.436 35.314 1.00 52.00 127 THR A O 1
ATOM 999 N N . THR A 1 128 ? 16.036 10.610 35.061 1.00 53.75 128 THR A N 1
ATOM 1000 C CA . THR A 1 128 ? 14.642 10.569 35.502 1.00 53.75 128 THR A CA 1
ATOM 1001 C C . THR A 1 128 ? 13.712 10.209 34.343 1.00 53.75 128 THR A C 1
ATOM 1003 O O . THR A 1 128 ? 13.465 11.013 33.448 1.00 53.75 128 THR A O 1
ATOM 1006 N N . LYS A 1 129 ? 13.131 9.004 34.374 1.00 63.56 129 LYS A N 1
ATOM 1007 C CA . LYS A 1 129 ? 12.092 8.582 33.419 1.00 63.56 129 LYS A CA 1
ATOM 1008 C C . LYS A 1 129 ? 10.741 9.178 33.815 1.00 63.56 129 LYS A C 1
ATOM 1010 O O . LYS A 1 129 ? 10.194 8.816 34.858 1.00 63.56 129 LYS A O 1
ATOM 1015 N N . LYS A 1 130 ? 10.163 10.044 32.978 1.00 72.88 130 LYS A N 1
ATOM 1016 C CA . LYS A 1 130 ? 8.787 10.532 33.169 1.00 72.88 130 LYS A CA 1
ATOM 1017 C C . LYS A 1 130 ? 7.807 9.576 32.498 1.00 72.88 130 LYS A C 1
ATOM 1019 O O . LYS A 1 130 ? 7.935 9.272 31.313 1.00 72.88 130 LYS A O 1
ATOM 1024 N N . GLN A 1 131 ? 6.826 9.102 33.264 1.00 75.06 131 GLN A N 1
ATOM 1025 C CA . GLN A 1 131 ? 5.755 8.245 32.760 1.00 75.06 131 GLN A CA 1
ATOM 1026 C C . GLN A 1 131 ? 4.448 9.028 32.684 1.00 75.06 131 GLN A C 1
ATOM 1028 O O . GLN A 1 131 ? 4.008 9.598 33.681 1.00 75.06 131 GLN A O 1
ATOM 1033 N N . LYS A 1 132 ? 3.811 9.023 31.513 1.00 81.75 132 LYS A N 1
ATOM 1034 C CA . LYS A 1 132 ? 2.460 9.560 31.312 1.00 81.75 132 LYS A CA 1
ATOM 1035 C C . LYS A 1 132 ? 1.528 8.429 30.903 1.00 81.75 132 LYS A C 1
ATOM 1037 O O . LYS A 1 132 ? 1.913 7.559 30.124 1.00 81.75 132 LYS A O 1
ATOM 1042 N N . LYS A 1 133 ? 0.314 8.434 31.447 1.00 83.44 133 LYS A N 1
ATOM 1043 C CA . LYS A 1 133 ? -0.747 7.495 31.077 1.00 83.44 133 LYS A CA 1
ATOM 1044 C C . LYS A 1 133 ? -1.827 8.257 30.327 1.00 83.44 133 LYS A C 1
ATOM 1046 O O . LYS A 1 133 ? -2.207 9.340 30.761 1.00 83.44 133 LYS A O 1
ATOM 1051 N N . GLN A 1 134 ? -2.295 7.687 29.229 1.00 84.62 134 GLN A N 1
ATOM 1052 C CA . GLN A 1 134 ? -3.397 8.221 28.443 1.00 84.62 134 GLN A CA 1
ATOM 1053 C C . GLN A 1 134 ? -4.379 7.094 28.145 1.00 84.62 134 GLN A C 1
ATOM 1055 O O . GLN A 1 134 ? -3.959 5.960 27.907 1.00 84.62 134 GLN A O 1
ATOM 1060 N N . GLU A 1 135 ? -5.669 7.401 28.204 1.00 84.56 135 GLU A N 1
ATOM 1061 C CA . GLU A 1 135 ? -6.743 6.456 27.908 1.00 84.56 135 GLU A CA 1
ATOM 1062 C C . GLU A 1 135 ? -7.377 6.815 26.565 1.00 84.56 135 GLU A C 1
ATOM 1064 O O . GLU A 1 135 ? -7.542 7.993 26.241 1.00 84.56 135 GLU A O 1
ATOM 1069 N N . PHE A 1 136 ? -7.704 5.792 25.789 1.00 81.75 136 PHE A N 1
ATOM 1070 C CA . PHE A 1 136 ? -8.262 5.893 24.452 1.00 81.75 136 PHE A CA 1
ATOM 1071 C C . PHE A 1 136 ? -9.421 4.919 24.305 1.00 81.75 136 PHE A C 1
ATOM 1073 O O . PHE A 1 136 ? -9.384 3.820 24.851 1.00 81.75 136 PHE A O 1
ATOM 1080 N N . THR A 1 137 ? -10.427 5.291 23.527 1.00 74.94 137 THR A N 1
ATOM 1081 C CA . THR A 1 137 ? -11.567 4.412 23.218 1.00 74.94 137 THR A CA 1
ATOM 1082 C C . THR A 1 137 ? -11.456 3.793 21.825 1.00 74.94 137 THR A C 1
ATOM 1084 O O . THR A 1 137 ? -12.162 2.844 21.513 1.00 74.94 137 THR A O 1
ATOM 1087 N N . TYR A 1 138 ? -10.548 4.309 20.996 1.00 78.38 138 TYR A N 1
ATOM 1088 C CA . TYR A 1 138 ? -10.410 3.949 19.588 1.00 78.38 138 TYR A CA 1
ATOM 1089 C C . TYR A 1 138 ? -9.085 3.242 19.333 1.00 78.38 138 TYR A C 1
ATOM 1091 O O . TYR A 1 138 ? -8.111 3.483 20.045 1.00 78.38 138 TYR A O 1
ATOM 1099 N N . VAL A 1 139 ? -9.033 2.421 18.285 1.00 77.12 139 VAL A N 1
ATOM 1100 C CA . VAL A 1 139 ? -7.805 1.753 17.819 1.00 77.12 139 VAL A CA 1
ATOM 1101 C C . VAL A 1 139 ? -6.859 2.671 17.053 1.00 77.12 139 VAL A C 1
ATOM 1103 O O . VAL A 1 139 ? -5.749 2.263 16.747 1.00 77.12 139 VAL A O 1
ATOM 1106 N N . ALA A 1 140 ? -7.280 3.899 16.743 1.00 79.06 140 ALA A N 1
ATOM 1107 C CA . ALA A 1 140 ? -6.463 4.912 16.090 1.00 79.06 140 ALA A CA 1
ATOM 1108 C C . ALA A 1 140 ? -6.617 6.249 16.817 1.00 79.06 140 ALA A C 1
ATOM 1110 O O . ALA A 1 140 ? -7.737 6.709 17.031 1.00 79.06 140 ALA A O 1
ATOM 1111 N N . ASN A 1 141 ? -5.507 6.870 17.222 1.00 82.94 141 ASN A N 1
ATOM 1112 C CA . ASN A 1 141 ? -5.537 8.126 17.973 1.00 82.94 141 ASN A CA 1
ATOM 1113 C C . ASN A 1 141 ? -4.393 9.058 17.563 1.00 82.94 141 ASN A C 1
ATOM 1115 O O . ASN A 1 141 ? -3.291 8.586 17.262 1.00 82.94 141 ASN A O 1
ATOM 1119 N N . PRO A 1 142 ? -4.610 10.384 17.596 1.00 83.00 142 PRO A N 1
ATOM 1120 C CA . PRO A 1 142 ? -3.533 11.337 17.403 1.00 83.00 142 PRO A CA 1
ATOM 1121 C C . PRO A 1 142 ? -2.586 11.308 18.608 1.00 83.00 142 PRO A C 1
ATOM 1123 O O . PRO A 1 142 ? -3.005 11.280 19.768 1.00 83.00 142 PRO A O 1
ATOM 1126 N N . LEU A 1 143 ? -1.289 11.349 18.327 1.00 79.94 143 LEU A N 1
ATOM 1127 C CA . LEU A 1 143 ? -0.241 11.497 19.324 1.00 79.94 143 LEU A CA 1
ATOM 1128 C C . LEU A 1 143 ? 0.076 12.985 19.538 1.00 79.94 143 LEU A C 1
ATOM 1130 O O . LEU A 1 143 ? 0.108 13.757 18.576 1.00 79.94 143 LEU A O 1
ATOM 1134 N N . PRO A 1 144 ? 0.351 13.414 20.786 1.00 72.19 144 PRO A N 1
ATOM 1135 C CA . PRO A 1 144 ? 0.766 14.785 21.059 1.00 72.19 144 PRO A CA 1
ATOM 1136 C C . PRO A 1 144 ? 2.050 15.137 20.303 1.00 72.19 144 PRO A C 1
ATOM 1138 O O . PRO A 1 144 ? 2.941 14.295 20.172 1.00 72.19 144 PRO A O 1
ATOM 1141 N N . SER A 1 145 ? 2.185 16.400 19.889 1.00 65.31 145 SER A N 1
ATOM 1142 C CA . SER A 1 145 ? 3.419 16.934 19.302 1.00 65.31 145 SER A CA 1
ATOM 1143 C C . SER A 1 145 ? 4.633 16.640 20.191 1.00 65.31 145 SER A C 1
ATOM 1145 O O . SER A 1 145 ? 4.579 16.786 21.416 1.00 65.31 145 SER A O 1
ATOM 1147 N N . LEU A 1 146 ? 5.727 16.202 19.571 1.00 65.25 146 LEU A N 1
ATOM 1148 C CA . LEU A 1 146 ? 6.868 15.612 20.264 1.00 65.25 146 LEU A CA 1
ATOM 1149 C C . LEU A 1 146 ? 7.910 16.657 20.651 1.00 65.25 146 LEU A C 1
ATOM 1151 O O . LEU A 1 146 ? 8.378 17.409 19.804 1.00 65.25 146 LEU A O 1
ATOM 1155 N N . SER A 1 147 ? 8.310 16.661 21.924 1.00 63.25 147 SER A N 1
ATOM 1156 C CA . SER A 1 147 ? 9.505 17.369 22.393 1.00 63.25 147 SER A CA 1
ATOM 1157 C C . SER A 1 147 ? 10.733 16.458 22.475 1.00 63.25 147 SER A C 1
ATOM 1159 O O . SER A 1 147 ? 11.831 16.945 22.245 1.00 63.25 147 SER A O 1
ATOM 1161 N N . ASN A 1 148 ? 10.560 15.159 22.757 1.00 71.75 148 ASN A N 1
ATOM 1162 C CA . ASN A 1 148 ? 11.622 14.164 22.963 1.00 71.75 148 ASN A CA 1
ATOM 1163 C C . ASN A 1 148 ? 11.193 12.769 22.470 1.00 71.75 148 ASN A C 1
ATOM 1165 O O . ASN A 1 148 ? 9.990 12.485 22.393 1.00 71.75 148 ASN A O 1
ATOM 1169 N N . ASP A 1 149 ? 12.181 11.904 22.219 1.00 79.12 149 ASP A N 1
ATOM 1170 C CA . ASP A 1 149 ? 12.007 10.468 21.974 1.00 79.12 149 ASP A CA 1
ATOM 1171 C C . ASP A 1 149 ? 11.309 9.801 23.162 1.00 79.12 149 ASP A C 1
ATOM 1173 O O . ASP A 1 149 ? 11.524 10.144 24.333 1.00 79.12 149 ASP A O 1
ATOM 1177 N N . TYR A 1 150 ? 10.466 8.818 22.875 1.00 80.75 150 TYR A N 1
ATOM 1178 C CA . TYR A 1 150 ? 9.771 8.074 23.911 1.00 80.75 150 TYR A CA 1
ATOM 1179 C C . TYR A 1 150 ? 9.443 6.665 23.455 1.00 80.75 150 TYR A C 1
ATOM 1181 O O . TYR A 1 150 ? 9.290 6.383 22.273 1.00 80.75 150 TYR A O 1
ATOM 1189 N N . SER A 1 151 ? 9.292 5.781 24.428 1.00 84.75 151 SER A N 1
ATOM 1190 C CA . SER A 1 151 ? 8.682 4.475 24.211 1.00 84.75 151 SER A CA 1
ATOM 1191 C C . SER A 1 151 ? 7.228 4.506 24.654 1.00 84.75 151 SER A C 1
ATOM 1193 O O . SER A 1 151 ? 6.873 5.200 25.614 1.00 84.75 151 SER A O 1
ATOM 1195 N N . LEU A 1 152 ? 6.383 3.743 23.974 1.00 87.56 152 LEU A N 1
ATOM 1196 C CA . LEU A 1 152 ? 5.007 3.507 24.382 1.00 87.56 152 LEU A CA 1
ATOM 1197 C C . LEU A 1 152 ? 4.727 2.015 24.502 1.00 87.56 152 LEU A C 1
ATOM 1199 O O . LEU A 1 152 ? 5.211 1.212 23.711 1.00 87.56 152 LEU A O 1
ATOM 1203 N N . THR A 1 153 ? 3.915 1.665 25.490 1.00 88.69 153 THR A N 1
ATOM 1204 C CA . THR A 1 153 ? 3.249 0.366 25.566 1.00 88.69 153 THR A CA 1
ATOM 1205 C C . THR A 1 153 ? 1.748 0.587 25.639 1.00 88.69 153 THR A C 1
ATOM 1207 O O . THR A 1 153 ? 1.278 1.544 26.263 1.00 88.69 153 THR A O 1
ATOM 1210 N N . LEU A 1 154 ? 0.988 -0.288 24.989 1.00 88.44 154 LEU A N 1
ATOM 1211 C CA . LEU A 1 154 ? -0.468 -0.258 24.965 1.00 88.44 154 LEU A CA 1
ATOM 1212 C C . LEU A 1 154 ? -1.015 -1.463 25.722 1.00 88.44 154 LEU A C 1
ATOM 1214 O O . LEU A 1 154 ? -0.494 -2.567 25.629 1.00 88.44 154 LEU A O 1
ATOM 1218 N N . SER A 1 155 ? -2.072 -1.250 26.490 1.00 87.06 155 SER A N 1
ATOM 1219 C CA . SER A 1 155 ? -2.822 -2.316 27.154 1.00 87.06 155 SER A CA 1
ATOM 1220 C C . SER A 1 155 ? -4.287 -2.153 26.814 1.00 87.06 155 SER A C 1
ATOM 1222 O O . SER A 1 155 ? -4.788 -1.027 26.810 1.00 87.06 155 SER A O 1
ATOM 1224 N N . THR A 1 156 ? -4.968 -3.256 26.549 1.00 84.44 156 THR A N 1
ATOM 1225 C CA . THR A 1 156 ? -6.412 -3.242 26.343 1.00 84.44 156 THR A CA 1
ATOM 1226 C C . THR A 1 156 ? -7.100 -3.319 27.677 1.00 84.44 156 THR A C 1
ATOM 1228 O O . THR A 1 156 ? -6.699 -4.079 28.554 1.00 84.44 156 THR A O 1
ATOM 1231 N N . TRP A 1 157 ? -8.127 -2.505 27.823 1.00 83.50 157 TRP A N 1
ATOM 1232 C CA . TRP A 1 157 ? -9.007 -2.456 28.964 1.00 83.50 157 TRP A CA 1
ATOM 1233 C C . TRP A 1 157 ? -10.402 -2.765 28.480 1.00 83.50 157 TRP A C 1
ATOM 1235 O O . TRP A 1 157 ? -10.802 -2.334 27.406 1.00 83.50 157 TRP A O 1
ATOM 1245 N N . TRP A 1 158 ? -11.155 -3.522 29.255 1.00 80.25 158 TRP A N 1
ATOM 1246 C CA . TRP A 1 158 ? -12.551 -3.733 28.924 1.00 80.25 158 TRP A CA 1
ATOM 1247 C C . TRP A 1 158 ? -13.410 -3.718 30.167 1.00 80.25 158 TRP A C 1
ATOM 1249 O O . TRP A 1 158 ? -12.962 -4.065 31.264 1.00 80.25 158 TRP A O 1
ATOM 1259 N N . THR A 1 159 ? -14.647 -3.265 29.983 1.00 77.56 159 THR A N 1
ATOM 1260 C CA . THR A 1 159 ? -15.656 -3.246 31.037 1.00 77.56 159 THR A CA 1
ATOM 1261 C C . THR A 1 159 ? -16.784 -4.193 30.671 1.00 77.56 159 THR A C 1
ATOM 1263 O O . THR A 1 159 ? -17.501 -3.974 29.695 1.00 77.56 159 THR A O 1
ATOM 1266 N N . TYR A 1 160 ? -16.975 -5.220 31.494 1.00 73.88 160 TYR A N 1
ATOM 1267 C CA . TYR A 1 160 ? -18.071 -6.173 31.358 1.00 73.88 160 TYR A CA 1
ATOM 1268 C C . TYR A 1 160 ? -18.744 -6.383 32.712 1.00 73.88 160 TYR A C 1
ATOM 1270 O O . TYR A 1 160 ? -18.067 -6.580 33.720 1.00 73.88 160 TYR A O 1
ATOM 1278 N N . LYS A 1 161 ? -20.082 -6.304 32.758 1.00 76.88 161 LYS A N 1
ATOM 1279 C CA . LYS A 1 161 ? -20.873 -6.395 34.005 1.00 76.88 161 LYS A CA 1
ATOM 1280 C C . LYS A 1 161 ? -20.298 -5.515 35.136 1.00 76.88 161 LYS A C 1
ATOM 1282 O O . LYS A 1 161 ? -20.141 -5.969 36.266 1.00 76.88 161 LYS A O 1
ATOM 1287 N N . GLN A 1 162 ? -19.940 -4.268 34.803 1.00 77.56 162 GLN A N 1
ATOM 1288 C CA . GLN A 1 162 ? -19.332 -3.272 35.707 1.00 77.56 162 GLN A CA 1
ATOM 1289 C C . GLN A 1 162 ? -17.960 -3.654 36.300 1.00 77.56 162 GLN A C 1
ATOM 1291 O O . GLN A 1 162 ? -17.462 -2.973 37.195 1.00 77.56 162 GLN A O 1
ATOM 1296 N N . ARG A 1 163 ? -17.311 -4.712 35.804 1.00 76.94 163 ARG A N 1
ATOM 1297 C CA . ARG A 1 163 ? -15.944 -5.082 36.183 1.00 76.94 163 ARG A CA 1
ATOM 1298 C C . ARG A 1 163 ? -14.973 -4.656 35.098 1.00 76.94 163 ARG A C 1
ATOM 1300 O O . ARG A 1 163 ? -15.222 -4.893 33.918 1.00 76.94 163 ARG A O 1
ATOM 1307 N N . GLN A 1 164 ? -13.875 -4.034 35.517 1.00 80.94 164 GLN A N 1
ATOM 1308 C CA . GLN A 1 164 ? -12.778 -3.667 34.633 1.00 80.94 164 GLN A CA 1
ATOM 1309 C C . GLN A 1 164 ? -11.708 -4.747 34.632 1.00 80.94 164 GLN A C 1
ATOM 1311 O O . GLN A 1 164 ? -11.309 -5.259 35.679 1.00 80.94 164 GLN A O 1
ATOM 1316 N N . HIS A 1 165 ? -11.225 -5.046 33.440 1.00 81.19 165 HIS A N 1
ATOM 1317 C CA . HIS A 1 165 ? -10.165 -6.005 33.196 1.00 81.19 165 HIS A CA 1
ATOM 1318 C C . HIS A 1 165 ? -9.129 -5.375 32.267 1.00 81.19 165 HIS A C 1
ATOM 1320 O O . HIS A 1 165 ? -9.448 -4.442 31.529 1.00 81.19 165 HIS A O 1
ATOM 1326 N N . ALA A 1 166 ? -7.891 -5.865 32.331 1.00 81.50 166 ALA A N 1
ATOM 1327 C CA . ALA A 1 166 ? -6.795 -5.365 31.515 1.00 81.50 166 ALA A CA 1
ATOM 1328 C C . ALA A 1 166 ? -5.946 -6.514 30.965 1.00 81.50 166 ALA A C 1
ATOM 1330 O O . ALA A 1 166 ? -5.734 -7.519 31.650 1.00 81.50 166 ALA A O 1
ATOM 1331 N N . SER A 1 167 ? -5.443 -6.344 29.746 1.00 82.38 167 SER A N 1
ATOM 1332 C CA . SER A 1 167 ? -4.470 -7.243 29.132 1.00 82.38 167 SER A CA 1
ATOM 1333 C C . SER A 1 167 ? -3.080 -7.032 29.732 1.00 82.38 167 SER A C 1
ATOM 1335 O O . SER A 1 167 ? -2.792 -6.007 30.362 1.00 82.38 167 SER A O 1
ATOM 1337 N N . VAL A 1 168 ? -2.166 -7.965 29.452 1.00 83.44 168 VAL A N 1
ATOM 1338 C CA . VAL A 1 168 ? -0.736 -7.642 29.531 1.00 83.44 168 VAL A CA 1
ATOM 1339 C C . VAL A 1 168 ? -0.408 -6.500 28.552 1.00 83.44 168 VAL A C 1
ATOM 1341 O O . VAL A 1 168 ? -1.070 -6.383 27.513 1.00 83.44 168 VAL A O 1
ATOM 1344 N N . PRO A 1 169 ? 0.558 -5.618 28.867 1.00 86.50 169 PRO A N 1
ATOM 1345 C CA . PRO A 1 169 ? 1.000 -4.587 27.935 1.00 86.50 169 PRO A CA 1
ATOM 1346 C C . PRO A 1 169 ? 1.625 -5.189 26.673 1.00 86.50 169 PRO A C 1
ATOM 1348 O O . PRO A 1 169 ? 2.237 -6.253 26.725 1.00 86.50 169 PRO A O 1
ATOM 1351 N N . SER A 1 170 ? 1.510 -4.470 25.563 1.00 86.44 170 SER A N 1
ATOM 1352 C CA . SER A 1 170 ? 2.215 -4.751 24.319 1.00 86.44 170 SER A CA 1
ATOM 1353 C C . SER A 1 170 ? 3.725 -4.656 24.475 1.00 86.44 170 SER A C 1
ATOM 1355 O O . SER A 1 170 ? 4.248 -4.082 25.439 1.00 86.44 170 SER A O 1
ATOM 1357 N N . GLU A 1 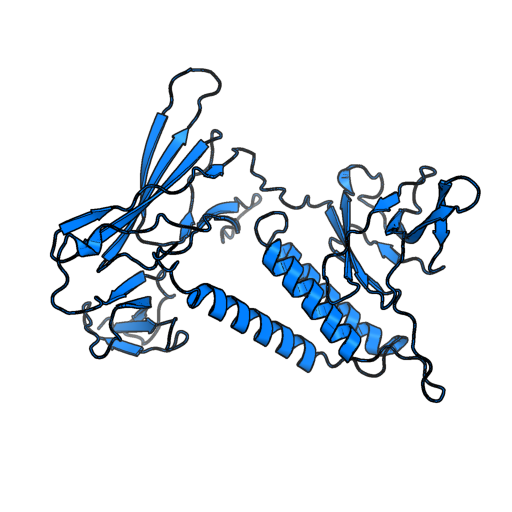171 ? 4.422 -5.126 23.445 1.00 83.12 171 GLU A N 1
ATOM 1358 C CA . GLU A 1 171 ? 5.811 -4.750 23.233 1.00 83.12 171 GLU A CA 1
ATOM 1359 C C . GLU A 1 171 ? 5.961 -3.224 23.165 1.00 83.12 171 GLU A C 1
ATOM 1361 O O . GLU A 1 171 ? 5.032 -2.482 22.819 1.00 83.12 171 GLU A O 1
ATOM 1366 N N . SER A 1 172 ? 7.141 -2.759 23.564 1.00 83.31 172 SER A N 1
ATOM 1367 C CA . SER A 1 172 ? 7.470 -1.341 23.607 1.00 83.31 172 SER A CA 1
ATOM 1368 C C . SER A 1 172 ? 7.780 -0.829 22.206 1.00 83.31 172 SER A C 1
ATOM 1370 O O . SER A 1 172 ? 8.771 -1.238 21.609 1.00 83.31 172 SER A O 1
ATOM 1372 N N . VAL A 1 173 ? 6.996 0.133 21.725 1.00 82.25 173 VAL A N 1
ATOM 1373 C CA . VAL A 1 173 ? 7.251 0.817 20.453 1.00 82.25 173 VAL A CA 1
ATOM 1374 C C . VAL A 1 173 ? 8.026 2.100 20.718 1.00 82.25 173 VAL A C 1
ATOM 1376 O O . VAL A 1 173 ? 7.587 2.952 21.492 1.00 82.25 173 VAL A O 1
ATOM 1379 N N . SER A 1 174 ? 9.186 2.239 20.083 1.00 82.19 174 SER A N 1
ATOM 1380 C CA . SER A 1 174 ? 10.003 3.450 20.158 1.00 82.19 174 SER A CA 1
ATOM 1381 C C . SER A 1 174 ? 9.531 4.467 19.125 1.00 82.19 174 SER A C 1
ATOM 1383 O O . SER A 1 174 ? 9.547 4.197 17.928 1.00 82.19 174 SER A O 1
ATOM 1385 N N . ILE A 1 175 ? 9.143 5.649 19.593 1.00 75.50 175 ILE A N 1
ATOM 1386 C CA . ILE A 1 175 ? 8.804 6.801 18.765 1.00 75.50 175 ILE A CA 1
ATOM 1387 C C . ILE A 1 175 ? 9.919 7.828 18.907 1.00 75.50 175 ILE A C 1
ATOM 1389 O O . ILE A 1 175 ? 10.171 8.357 19.993 1.00 75.50 175 ILE A O 1
ATOM 1393 N N . LEU A 1 176 ? 10.584 8.111 17.795 1.00 71.69 176 LEU A N 1
ATOM 1394 C CA . LEU A 1 176 ? 11.661 9.089 17.746 1.00 71.69 176 LEU A CA 1
ATOM 1395 C C . LEU A 1 176 ? 11.063 10.490 17.555 1.00 71.69 176 LEU A C 1
ATOM 1397 O O . LEU A 1 176 ? 10.105 10.678 16.814 1.00 71.69 176 LEU A O 1
ATOM 1401 N N . ARG A 1 177 ? 11.627 11.502 18.208 1.00 64.94 177 ARG A N 1
ATOM 1402 C CA . ARG A 1 177 ? 11.298 12.921 18.016 1.00 64.94 177 ARG A CA 1
ATOM 1403 C C . ARG A 1 177 ? 11.416 13.298 16.543 1.00 64.94 177 ARG A C 1
ATOM 1405 O O . ARG A 1 177 ? 10.515 13.929 15.993 1.00 64.94 177 ARG A O 1
ATOM 1412 N N . ASP A 1 178 ? 12.484 12.804 15.924 1.00 55.31 178 ASP A N 1
ATOM 1413 C CA . ASP A 1 178 ? 12.775 12.925 14.501 1.00 55.31 178 ASP A CA 1
ATOM 1414 C C . ASP A 1 178 ? 12.353 11.672 13.732 1.00 55.31 178 ASP A C 1
ATOM 1416 O O . ASP A 1 178 ? 12.872 11.391 12.654 1.00 55.31 178 ASP A O 1
ATOM 1420 N N . SER A 1 179 ? 11.327 10.946 14.197 1.00 44.88 179 SER A N 1
ATOM 1421 C CA . SER A 1 179 ? 10.523 10.151 13.271 1.00 44.88 179 SER A CA 1
ATOM 1422 C C . SER A 1 179 ? 9.712 11.107 12.375 1.00 44.88 179 SER A C 1
ATOM 1424 O O . SER A 1 179 ? 8.478 11.086 12.318 1.00 44.88 179 SER A O 1
ATOM 1426 N N . THR A 1 180 ? 10.401 11.956 11.605 1.00 43.16 180 THR A N 1
ATOM 1427 C CA . THR A 1 180 ? 10.289 11.876 10.149 1.00 43.16 180 THR A CA 1
ATOM 1428 C C . THR A 1 180 ? 10.539 10.416 9.808 1.00 43.16 180 THR A C 1
ATOM 1430 O O . THR A 1 180 ? 11.668 9.998 9.596 1.00 43.16 180 THR A O 1
ATOM 1433 N N . SER A 1 181 ? 9.491 9.615 9.952 1.00 41.16 181 SER A N 1
ATOM 1434 C CA . SER A 1 181 ? 9.403 8.189 9.684 1.00 41.16 181 SER A CA 1
ATOM 1435 C C . SER A 1 181 ? 9.929 7.923 8.287 1.00 41.16 181 SER A C 1
ATOM 1437 O O . SER A 1 181 ? 9.099 7.985 7.390 1.00 41.16 181 SER A O 1
ATOM 1439 N N . ALA A 1 182 ? 11.262 7.808 8.119 1.00 41.41 182 ALA A N 1
ATOM 1440 C CA . ALA A 1 182 ? 11.984 7.925 6.849 1.00 41.41 182 ALA A CA 1
ATOM 1441 C C . ALA A 1 182 ? 11.082 8.593 5.815 1.00 41.41 182 ALA A C 1
ATOM 1443 O O . ALA A 1 182 ? 10.606 7.918 4.907 1.00 41.41 182 ALA A O 1
ATOM 1444 N N . THR A 1 183 ? 10.623 9.827 6.109 1.00 46.22 183 THR A N 1
ATOM 1445 C CA . THR A 1 183 ? 9.567 10.424 5.292 1.00 46.22 183 THR A CA 1
ATOM 1446 C C . THR A 1 183 ? 10.266 10.618 3.993 1.00 46.22 183 THR A C 1
ATOM 1448 O O . THR A 1 183 ? 11.158 11.464 3.941 1.00 46.22 183 THR A O 1
ATOM 1451 N N . ASP A 1 184 ? 9.942 9.731 3.061 1.00 56.62 184 ASP A N 1
ATOM 1452 C CA . ASP A 1 184 ? 10.555 9.611 1.767 1.00 56.62 184 ASP A CA 1
ATOM 1453 C C . ASP A 1 184 ? 10.860 11.027 1.302 1.00 56.62 184 ASP A C 1
ATOM 1455 O O . ASP A 1 184 ? 9.923 11.822 1.121 1.00 56.62 184 ASP A O 1
ATOM 1459 N N . SER A 1 185 ? 12.153 11.388 1.372 1.00 66.56 185 SER A N 1
ATOM 1460 C CA . SER A 1 185 ? 12.585 12.785 1.280 1.00 66.56 185 SER A CA 1
ATOM 1461 C C . SER A 1 185 ? 11.937 13.352 0.024 1.00 66.56 185 SER A C 1
ATOM 1463 O O . SER A 1 185 ? 11.735 12.625 -0.947 1.00 66.56 185 SER A O 1
ATOM 1465 N N . GLU A 1 186 ? 11.565 14.631 -0.008 1.00 70.56 186 GLU A N 1
ATOM 1466 C CA . GLU A 1 186 ? 10.961 15.201 -1.226 1.00 70.56 186 GLU A CA 1
ATOM 1467 C C . GLU A 1 186 ? 11.866 15.036 -2.466 1.00 70.56 186 GLU A C 1
ATOM 1469 O O . GLU A 1 186 ? 11.435 15.234 -3.601 1.00 70.56 186 GLU A O 1
ATOM 1474 N N . HIS A 1 187 ? 13.127 14.657 -2.249 1.00 78.19 187 HIS A N 1
ATOM 1475 C CA . HIS A 1 187 ? 14.129 14.359 -3.256 1.00 78.19 187 HIS A CA 1
ATOM 1476 C C . HIS A 1 187 ? 14.318 12.863 -3.547 1.00 78.19 187 HIS A C 1
ATOM 1478 O O . HIS A 1 187 ? 15.147 12.527 -4.386 1.00 78.19 187 HIS A O 1
ATOM 1484 N N . MET A 1 188 ? 13.593 11.962 -2.891 1.00 86.94 188 MET A N 1
ATOM 1485 C CA . MET A 1 188 ? 13.656 10.537 -3.185 1.00 86.94 188 MET A CA 1
ATOM 1486 C C . MET A 1 188 ? 12.869 10.214 -4.450 1.00 86.94 188 MET A C 1
ATOM 1488 O O . MET A 1 188 ? 11.684 10.529 -4.591 1.00 86.94 188 MET A O 1
ATOM 1492 N N . LEU A 1 189 ? 13.560 9.566 -5.380 1.00 90.75 189 LEU A N 1
ATOM 1493 C CA . LEU A 1 189 ? 12.991 8.997 -6.586 1.00 90.75 189 LEU A CA 1
ATOM 1494 C C . LEU A 1 189 ? 12.857 7.483 -6.411 1.00 90.75 189 LEU A C 1
ATOM 1496 O O . LEU A 1 189 ? 13.850 6.765 -6.286 1.00 90.75 189 LEU A O 1
ATOM 1500 N N . HIS A 1 190 ? 11.623 7.003 -6.483 1.00 93.81 190 HIS A N 1
ATOM 1501 C CA . HIS A 1 190 ? 11.285 5.593 -6.588 1.00 93.81 190 HIS A CA 1
ATOM 1502 C C . HIS A 1 190 ? 11.352 5.161 -8.044 1.00 93.81 190 HIS A C 1
ATOM 1504 O O . HIS A 1 190 ? 10.596 5.650 -8.885 1.00 93.81 190 HIS A O 1
ATOM 1510 N N . VAL A 1 191 ? 12.244 4.230 -8.353 1.00 96.00 191 VAL A N 1
ATOM 1511 C CA . VAL A 1 191 ? 12.353 3.656 -9.691 1.00 96.00 191 VAL A CA 1
ATOM 1512 C C . VAL A 1 191 ? 11.875 2.216 -9.644 1.00 96.00 191 VAL A C 1
ATOM 1514 O O . VAL A 1 191 ? 12.482 1.382 -8.976 1.00 96.00 191 VAL A O 1
ATOM 1517 N N . ILE A 1 192 ? 10.794 1.935 -10.365 1.00 97.69 192 ILE A N 1
ATOM 1518 C CA . ILE A 1 192 ? 10.215 0.601 -10.495 1.00 97.69 192 ILE A CA 1
ATOM 1519 C C . ILE A 1 192 ? 10.612 0.048 -11.857 1.00 97.69 192 ILE A C 1
ATOM 1521 O O . ILE A 1 192 ? 10.314 0.647 -12.892 1.00 97.69 192 ILE A O 1
ATOM 1525 N N . LEU A 1 193 ? 11.299 -1.087 -11.849 1.00 97.12 193 LEU A N 1
ATOM 1526 C CA . LEU A 1 193 ? 11.740 -1.801 -13.037 1.00 97.12 193 LEU A CA 1
ATOM 1527 C C . LEU A 1 193 ? 10.821 -2.992 -13.303 1.00 97.12 193 LEU A C 1
ATOM 1529 O O . LEU A 1 193 ? 10.667 -3.865 -12.450 1.00 97.12 193 LEU A O 1
ATOM 1533 N N . LEU A 1 194 ? 10.263 -3.031 -14.509 1.00 96.00 194 LEU A N 1
ATOM 1534 C CA . LEU A 1 194 ? 9.446 -4.116 -15.037 1.00 96.00 194 LEU A CA 1
ATOM 1535 C C . LEU A 1 194 ? 10.258 -4.898 -16.070 1.00 96.00 194 LEU A C 1
ATOM 1537 O O . LEU A 1 194 ? 10.823 -4.318 -17.005 1.00 96.00 194 LEU A O 1
ATOM 1541 N N . THR A 1 195 ? 10.329 -6.213 -15.911 1.00 94.31 195 THR A N 1
ATOM 1542 C CA . THR A 1 195 ? 10.995 -7.101 -16.864 1.00 94.31 195 THR A CA 1
ATOM 1543 C C . THR A 1 195 ? 10.384 -8.492 -16.804 1.00 94.31 195 THR A C 1
ATOM 1545 O O . THR A 1 195 ? 9.903 -8.902 -15.762 1.00 94.31 195 THR A O 1
ATOM 1548 N N . ASN A 1 196 ? 10.425 -9.246 -17.900 1.00 91.50 196 ASN A N 1
ATOM 1549 C CA . ASN A 1 196 ? 10.059 -10.667 -17.922 1.00 91.50 196 ASN A CA 1
ATOM 1550 C C . ASN A 1 196 ? 11.287 -11.582 -17.815 1.00 91.50 196 ASN A C 1
ATOM 1552 O O . ASN A 1 196 ? 11.173 -12.796 -17.985 1.00 91.50 196 ASN A O 1
ATOM 1556 N N . LYS A 1 197 ? 12.467 -11.008 -17.564 1.00 90.44 197 LYS A N 1
ATOM 1557 C CA . LYS A 1 197 ? 13.728 -11.730 -17.473 1.00 90.44 197 LYS A CA 1
ATOM 1558 C C . LYS A 1 197 ? 14.199 -11.790 -16.030 1.00 90.44 197 LYS A C 1
ATOM 1560 O O . LYS A 1 197 ? 14.359 -10.765 -15.379 1.00 90.44 197 LYS A O 1
ATOM 1565 N N . GLU A 1 198 ? 14.482 -12.996 -15.567 1.00 87.94 198 GLU A N 1
ATOM 1566 C CA . GLU A 1 198 ? 15.173 -13.206 -14.303 1.00 87.94 198 GLU A CA 1
ATOM 1567 C C . GLU A 1 198 ? 16.676 -13.379 -14.559 1.00 87.94 198 GLU A C 1
ATOM 1569 O O . GLU A 1 198 ? 17.093 -14.024 -15.526 1.00 87.94 198 GLU A O 1
ATOM 1574 N N . LEU A 1 199 ? 17.503 -12.764 -13.714 1.00 86.75 199 LEU A N 1
ATOM 1575 C CA . LEU A 1 199 ? 18.957 -12.857 -13.812 1.00 86.75 199 LEU A CA 1
ATOM 1576 C C . LEU A 1 199 ? 19.471 -13.998 -12.934 1.00 86.75 199 LEU A C 1
ATOM 1578 O O . LEU A 1 199 ? 19.399 -13.933 -11.709 1.00 86.75 199 LEU A O 1
ATOM 1582 N N . TYR A 1 200 ? 20.069 -15.016 -13.550 1.00 82.38 200 TYR A N 1
ATOM 1583 C CA . TYR A 1 200 ? 20.762 -16.078 -12.823 1.00 82.38 200 TYR A CA 1
ATOM 1584 C C . TYR A 1 200 ? 22.193 -15.635 -12.490 1.00 82.38 200 TYR A C 1
ATOM 1586 O O . TYR A 1 200 ? 23.074 -15.658 -13.346 1.00 82.38 200 TYR A O 1
ATOM 1594 N N . GLY A 1 201 ? 22.430 -15.225 -11.240 1.00 79.19 201 GLY A N 1
ATOM 1595 C CA . GLY A 1 201 ? 23.771 -14.858 -10.761 1.00 79.19 201 GLY A CA 1
ATOM 1596 C C . GLY A 1 201 ? 24.200 -13.414 -11.055 1.00 79.19 201 GLY A C 1
ATOM 1597 O O . GLY A 1 201 ? 25.398 -13.136 -11.135 1.00 79.19 201 GLY A O 1
ATOM 1598 N N . GLY A 1 202 ? 23.240 -12.496 -11.191 1.00 87.81 202 GLY A N 1
ATOM 1599 C CA . GLY A 1 202 ? 23.484 -11.064 -11.371 1.00 87.81 202 GLY A CA 1
ATOM 1600 C C . GLY A 1 202 ? 22.405 -10.195 -10.725 1.00 87.81 202 GLY A C 1
ATOM 1601 O O . GLY A 1 202 ? 21.449 -10.708 -10.147 1.00 87.81 202 GLY A O 1
ATOM 1602 N N . SER A 1 203 ? 22.557 -8.875 -10.820 1.00 92.75 203 SER A N 1
ATOM 1603 C CA . SER A 1 203 ? 21.557 -7.910 -10.349 1.00 92.75 203 SER A CA 1
ATOM 1604 C C . SER A 1 203 ? 21.370 -6.754 -11.325 1.00 92.75 203 SER A C 1
ATOM 1606 O O . SER A 1 203 ? 22.288 -6.365 -12.049 1.00 92.75 203 SER A O 1
ATOM 1608 N N . TYR A 1 204 ? 20.170 -6.183 -11.347 1.00 95.56 204 TYR A N 1
ATOM 1609 C CA . TYR A 1 204 ? 19.926 -4.942 -12.070 1.00 95.56 204 TYR A CA 1
ATOM 1610 C C . TYR A 1 204 ? 20.501 -3.764 -11.278 1.00 95.56 204 TYR A C 1
ATOM 1612 O O . TYR A 1 204 ? 20.423 -3.726 -10.049 1.00 95.56 204 TYR A O 1
ATOM 1620 N N . VAL A 1 205 ? 21.057 -2.782 -11.984 1.00 94.31 205 VAL A N 1
ATOM 1621 C CA . VAL A 1 205 ? 21.484 -1.510 -11.395 1.00 94.31 205 VAL A CA 1
ATOM 1622 C C . VAL A 1 205 ? 20.978 -0.331 -12.217 1.00 94.31 205 VAL A C 1
ATOM 1624 O O . VAL A 1 205 ? 20.992 -0.353 -13.453 1.00 94.31 205 VAL A O 1
ATOM 1627 N N . LEU A 1 206 ? 20.542 0.714 -11.524 1.00 93.25 206 LEU A N 1
ATOM 1628 C CA . LEU A 1 206 ? 20.235 2.010 -12.099 1.00 93.25 206 LEU A CA 1
ATOM 1629 C C . LEU A 1 206 ? 21.527 2.816 -12.223 1.00 93.25 206 LEU A C 1
ATOM 1631 O O . LEU A 1 206 ? 22.276 2.958 -11.261 1.00 93.25 206 LEU A O 1
ATOM 1635 N N . HIS A 1 207 ? 21.770 3.367 -13.404 1.00 90.69 207 HIS A N 1
ATOM 1636 C CA . HIS A 1 207 ? 22.952 4.159 -13.712 1.00 90.69 207 HIS A CA 1
ATOM 1637 C C . HIS A 1 207 ? 22.547 5.565 -14.169 1.00 90.69 207 HIS A C 1
ATOM 1639 O O . HIS A 1 207 ? 21.825 5.724 -15.161 1.00 90.69 207 HIS A O 1
ATOM 1645 N N . SER A 1 208 ? 23.027 6.580 -13.451 1.00 86.25 208 SER A N 1
ATOM 1646 C CA . SER A 1 208 ? 22.802 7.998 -13.762 1.00 86.25 208 SER A CA 1
ATOM 1647 C C . SER A 1 208 ? 23.792 8.491 -14.824 1.00 86.25 208 SER A C 1
ATOM 1649 O O . SER A 1 208 ? 24.967 8.156 -14.766 1.00 86.25 208 SER A O 1
ATOM 1651 N N . ILE A 1 209 ? 23.342 9.282 -15.808 1.00 82.38 209 ILE A N 1
ATOM 1652 C CA . ILE A 1 209 ? 24.177 9.730 -16.951 1.00 82.38 209 ILE A CA 1
ATOM 1653 C C . ILE A 1 209 ? 24.754 11.150 -16.737 1.00 82.38 209 ILE A C 1
ATOM 1655 O O . ILE A 1 209 ? 25.155 11.810 -17.689 1.00 82.38 209 ILE A O 1
ATOM 1659 N N . VAL A 1 210 ? 24.743 11.688 -15.514 1.00 70.50 210 VAL A N 1
ATOM 1660 C CA . VAL A 1 210 ? 24.873 13.150 -15.306 1.00 70.50 210 VAL A CA 1
ATOM 1661 C C . VAL A 1 210 ? 26.165 13.607 -14.638 1.00 70.50 210 VAL A C 1
ATOM 1663 O O . VAL A 1 210 ? 26.418 14.804 -14.527 1.00 70.50 210 VAL A O 1
ATOM 1666 N N . SER A 1 211 ? 27.018 12.697 -14.208 1.00 55.16 211 SER A N 1
ATOM 1667 C CA . SER A 1 211 ? 28.349 13.067 -13.746 1.00 55.16 211 SER A CA 1
ATOM 1668 C C . SER A 1 211 ? 29.360 12.059 -14.259 1.00 55.16 211 SER A C 1
ATOM 1670 O O . SER A 1 211 ? 29.019 10.911 -14.530 1.00 55.16 211 SER A O 1
ATOM 1672 N N . ASP A 1 212 ? 30.619 12.482 -14.360 1.00 54.12 212 ASP A N 1
ATOM 1673 C CA . ASP A 1 212 ? 31.756 11.592 -14.636 1.00 54.12 212 ASP A CA 1
ATOM 1674 C C . ASP A 1 212 ? 31.937 10.506 -13.549 1.00 54.12 212 ASP A C 1
ATOM 1676 O O . ASP A 1 212 ? 32.790 9.628 -13.671 1.00 54.12 212 ASP A O 1
ATOM 1680 N N . ALA A 1 213 ? 31.130 10.544 -12.481 1.00 64.06 213 ALA A N 1
ATOM 1681 C CA . ALA A 1 213 ? 31.040 9.492 -11.486 1.00 64.06 213 ALA A CA 1
ATOM 1682 C C . ALA A 1 213 ? 30.042 8.414 -11.940 1.00 64.06 213 ALA A C 1
ATOM 1684 O O . ALA A 1 213 ? 28.838 8.649 -12.039 1.00 64.06 213 ALA A O 1
ATOM 1685 N N . ASP A 1 214 ? 30.555 7.205 -12.161 1.00 70.38 214 ASP A N 1
ATOM 1686 C CA . ASP A 1 214 ? 29.793 5.997 -12.497 1.00 70.38 214 ASP A CA 1
ATOM 1687 C C . ASP A 1 214 ? 29.027 5.514 -11.242 1.00 70.38 214 ASP A C 1
ATOM 1689 O O . ASP A 1 214 ? 29.440 4.591 -10.539 1.00 70.38 214 ASP A O 1
ATOM 1693 N N . VAL A 1 215 ? 27.940 6.215 -10.894 1.00 82.31 215 VAL A N 1
ATOM 1694 C CA . VAL A 1 215 ? 27.081 5.883 -9.746 1.00 82.31 215 VAL A CA 1
ATOM 1695 C C . VAL A 1 215 ? 26.072 4.818 -10.167 1.00 82.31 215 VAL A C 1
ATOM 1697 O O . VAL A 1 215 ? 25.207 5.059 -11.015 1.00 82.31 215 VAL A O 1
ATOM 1700 N N . HIS A 1 216 ? 26.168 3.649 -9.532 1.00 85.19 216 HIS A N 1
ATOM 1701 C CA . HIS A 1 216 ? 25.265 2.516 -9.730 1.00 85.19 216 HIS A CA 1
ATOM 1702 C C . HIS A 1 216 ? 24.452 2.273 -8.466 1.00 85.19 216 HIS A C 1
ATOM 1704 O O . HIS A 1 216 ? 25.020 2.027 -7.403 1.00 85.19 216 HIS A O 1
ATOM 1710 N N . MET A 1 217 ? 23.130 2.304 -8.588 1.00 90.56 217 MET A N 1
ATOM 1711 C CA . MET A 1 217 ? 22.213 2.011 -7.488 1.00 90.56 217 MET A CA 1
ATOM 1712 C C . MET A 1 217 ? 21.579 0.639 -7.720 1.00 90.56 217 MET A C 1
ATOM 1714 O O . MET A 1 217 ? 21.065 0.396 -8.814 1.00 90.56 217 MET A O 1
ATOM 1718 N N . PRO A 1 218 ? 21.649 -0.287 -6.754 1.00 92.94 218 PRO A N 1
ATOM 1719 C CA . PRO A 1 218 ? 21.101 -1.621 -6.930 1.00 92.94 218 PRO A CA 1
ATOM 1720 C C . PRO A 1 218 ? 19.574 -1.587 -6.963 1.00 92.94 218 PRO A C 1
ATOM 1722 O O . PRO A 1 218 ? 18.933 -0.848 -6.221 1.00 92.94 218 PRO A O 1
ATOM 1725 N N . PHE A 1 219 ? 19.006 -2.423 -7.821 1.00 95.38 219 PHE A N 1
ATOM 1726 C CA . PHE A 1 219 ? 17.600 -2.780 -7.764 1.00 95.38 219 PHE A CA 1
ATOM 1727 C C . PHE A 1 219 ? 17.410 -3.991 -6.849 1.00 95.38 219 PHE A C 1
ATOM 1729 O O . PHE A 1 219 ? 18.141 -4.979 -6.956 1.00 95.38 219 PHE A O 1
ATOM 1736 N N . GLU A 1 220 ? 16.387 -3.941 -6.008 1.00 93.56 220 GLU A N 1
ATOM 1737 C CA . GLU A 1 220 ? 15.952 -5.050 -5.161 1.00 93.56 220 GLU A CA 1
ATOM 1738 C C . GLU A 1 220 ? 14.721 -5.712 -5.776 1.00 93.56 220 GLU A C 1
ATOM 1740 O O . GLU A 1 220 ? 13.815 -5.021 -6.238 1.00 93.56 220 GLU A O 1
ATOM 1745 N N . LYS A 1 221 ? 14.679 -7.049 -5.820 1.00 94.00 221 LYS A N 1
ATOM 1746 C CA . LYS A 1 221 ? 13.489 -7.770 -6.292 1.00 94.00 221 LYS A CA 1
ATOM 1747 C C . LYS A 1 221 ? 12.407 -7.645 -5.224 1.00 94.00 221 LYS A C 1
ATOM 1749 O O . LYS A 1 221 ? 12.659 -7.978 -4.070 1.00 94.00 221 LYS A O 1
ATOM 1754 N N . VAL A 1 222 ? 11.225 -7.167 -5.601 1.00 91.88 222 VAL A N 1
ATOM 1755 C CA . VAL A 1 222 ? 10.151 -6.861 -4.638 1.00 91.88 222 VAL A CA 1
ATOM 1756 C C . VAL A 1 222 ? 8.984 -7.837 -4.662 1.00 91.88 222 VAL A C 1
ATOM 1758 O O . VAL A 1 222 ? 8.125 -7.777 -3.789 1.00 91.88 222 VAL A O 1
ATOM 1761 N N . SER A 1 223 ? 8.964 -8.748 -5.632 1.00 89.94 223 SER A N 1
ATOM 1762 C CA . SER A 1 223 ? 7.961 -9.802 -5.751 1.00 89.94 223 SER A CA 1
ATOM 1763 C C . SER A 1 223 ? 8.647 -11.120 -6.089 1.00 89.94 223 SER A C 1
ATOM 1765 O O . SER A 1 223 ? 9.596 -11.158 -6.874 1.00 89.94 223 SER A O 1
ATOM 1767 N N . ASN A 1 224 ? 8.183 -12.207 -5.477 1.00 85.31 224 ASN A N 1
ATOM 1768 C CA . ASN A 1 224 ? 8.704 -13.542 -5.765 1.00 85.31 224 ASN A CA 1
ATOM 1769 C C . ASN A 1 224 ? 8.132 -14.082 -7.079 1.00 85.31 224 ASN A C 1
ATOM 1771 O O . ASN A 1 224 ? 8.868 -14.661 -7.878 1.00 85.31 224 ASN A O 1
ATOM 1775 N N . ASP A 1 225 ? 6.849 -13.813 -7.320 1.00 87.06 225 ASP A N 1
ATOM 1776 C CA . ASP A 1 225 ? 6.077 -14.364 -8.437 1.00 87.06 225 ASP A CA 1
ATOM 1777 C C . ASP A 1 225 ? 6.115 -13.485 -9.693 1.00 87.06 225 ASP A C 1
ATOM 1779 O O . ASP A 1 225 ? 5.646 -13.876 -10.764 1.00 87.06 225 ASP A O 1
ATOM 1783 N N . SER A 1 226 ? 6.693 -12.288 -9.583 1.00 91.44 226 SER A N 1
ATOM 1784 C CA . SER A 1 226 ? 6.885 -11.382 -10.708 1.00 91.44 226 SER A CA 1
ATOM 1785 C C . SER A 1 226 ? 8.272 -10.749 -10.687 1.00 91.44 226 SER A C 1
ATOM 1787 O O . SER A 1 226 ? 8.880 -10.512 -9.645 1.00 91.44 226 SER A O 1
ATOM 1789 N N . ASN A 1 227 ? 8.792 -10.453 -11.872 1.00 94.88 227 ASN A N 1
ATOM 1790 C CA . ASN A 1 227 ? 10.097 -9.825 -12.045 1.00 94.88 227 ASN A CA 1
ATOM 1791 C C . ASN A 1 227 ? 9.961 -8.293 -11.971 1.00 94.88 227 ASN A C 1
ATOM 1793 O O . ASN A 1 227 ? 10.257 -7.557 -12.915 1.00 94.88 227 ASN A O 1
ATOM 1797 N N . VAL A 1 228 ? 9.474 -7.828 -10.818 1.00 96.75 228 VAL A N 1
ATOM 1798 C CA . VAL A 1 228 ? 9.408 -6.413 -10.451 1.00 96.75 228 VAL A CA 1
ATOM 1799 C C . VAL A 1 228 ? 10.558 -6.108 -9.510 1.00 96.75 228 VAL A C 1
ATOM 1801 O O . VAL A 1 228 ? 10.774 -6.811 -8.518 1.00 96.75 228 VAL A O 1
ATOM 1804 N N . TYR A 1 229 ? 11.279 -5.035 -9.813 1.00 96.62 229 TYR A N 1
ATOM 1805 C CA . TYR A 1 229 ? 12.369 -4.568 -8.977 1.00 96.62 229 TYR A CA 1
ATOM 1806 C C . TYR A 1 229 ? 12.200 -3.102 -8.597 1.00 96.62 229 TYR A C 1
ATOM 1808 O O . TYR A 1 229 ? 11.596 -2.320 -9.331 1.00 96.62 229 TYR A O 1
ATOM 1816 N N . TRP A 1 230 ? 12.776 -2.724 -7.464 1.00 95.56 230 TRP A N 1
ATOM 1817 C CA . TRP A 1 230 ? 12.658 -1.396 -6.885 1.00 95.56 230 TRP A CA 1
ATOM 1818 C C . TRP A 1 230 ? 14.033 -0.823 -6.564 1.00 95.56 230 TRP A C 1
ATOM 1820 O O . TRP A 1 230 ? 14.892 -1.508 -6.017 1.00 95.56 230 TRP A O 1
ATOM 1830 N N . CYS A 1 231 ? 14.251 0.437 -6.917 1.00 94.25 231 CYS A N 1
ATOM 1831 C CA . CYS A 1 231 ? 15.458 1.187 -6.596 1.00 94.25 231 CYS A CA 1
ATOM 1832 C C . CYS A 1 231 ? 15.061 2.535 -5.995 1.00 94.25 231 CYS A C 1
ATOM 1834 O O . CYS A 1 231 ? 14.171 3.218 -6.505 1.00 94.25 231 CYS A O 1
ATOM 1836 N N . LEU A 1 232 ? 15.747 2.925 -4.925 1.00 91.19 232 LEU A N 1
ATOM 1837 C CA . LEU A 1 232 ? 15.603 4.229 -4.289 1.00 91.19 232 LEU A CA 1
ATOM 1838 C C . LEU A 1 232 ? 16.790 5.109 -4.681 1.00 91.19 232 LEU A C 1
ATOM 1840 O O . LEU A 1 232 ? 17.939 4.727 -4.465 1.00 91.19 232 LEU A O 1
ATOM 1844 N N . TYR A 1 233 ? 16.521 6.280 -5.257 1.00 88.12 233 TYR A N 1
ATOM 1845 C CA . TYR A 1 233 ? 17.555 7.248 -5.618 1.00 88.12 233 TYR A CA 1
ATOM 1846 C C . TYR A 1 233 ? 17.324 8.574 -4.893 1.00 88.12 233 TYR A C 1
ATOM 1848 O O . TYR A 1 233 ? 16.386 9.305 -5.203 1.00 88.12 233 TYR A O 1
ATOM 1856 N N . ASP A 1 234 ? 18.209 8.901 -3.951 1.00 86.38 234 ASP A N 1
ATOM 1857 C CA . ASP A 1 234 ? 18.211 10.201 -3.288 1.00 86.38 234 ASP A CA 1
ATOM 1858 C C . ASP A 1 234 ? 18.814 11.300 -4.179 1.00 86.38 234 ASP A C 1
ATOM 1860 O O . ASP A 1 234 ? 20.032 11.401 -4.362 1.00 86.38 234 ASP A O 1
ATOM 1864 N N . LEU A 1 235 ? 17.954 12.172 -4.705 1.00 81.62 235 LEU A N 1
ATOM 1865 C CA . LEU A 1 235 ? 18.353 13.337 -5.493 1.00 81.62 235 LEU A CA 1
ATOM 1866 C C . LEU A 1 235 ? 18.885 14.485 -4.619 1.00 81.62 235 LEU A C 1
ATOM 1868 O O . LEU A 1 235 ? 19.321 15.501 -5.163 1.00 81.62 235 LEU A O 1
ATOM 1872 N N . SER A 1 236 ? 18.874 14.360 -3.284 1.00 75.62 236 SER A N 1
ATOM 1873 C CA . SER A 1 236 ? 19.356 15.398 -2.365 1.00 75.62 236 SER A CA 1
ATOM 1874 C C . SER A 1 236 ? 20.838 15.719 -2.575 1.00 75.62 236 SER A C 1
ATOM 1876 O O . SER A 1 236 ? 21.228 16.888 -2.511 1.00 75.62 236 SER A O 1
ATOM 1878 N N . THR A 1 237 ? 21.621 14.686 -2.891 1.00 65.56 237 THR A N 1
ATOM 1879 C CA . THR A 1 237 ? 23.074 14.721 -3.113 1.00 65.56 237 THR A CA 1
ATOM 1880 C C . THR A 1 237 ? 23.452 15.116 -4.537 1.00 65.56 237 THR A C 1
ATOM 1882 O O . THR A 1 237 ? 24.626 15.331 -4.840 1.00 65.56 237 THR A O 1
ATOM 1885 N N . SER A 1 238 ? 22.466 15.223 -5.428 1.00 64.88 238 SER A N 1
ATOM 1886 C CA . SER A 1 238 ? 22.707 15.424 -6.844 1.00 64.88 238 SER A CA 1
ATOM 1887 C C . SER A 1 238 ? 22.618 16.908 -7.223 1.00 64.88 238 SER A C 1
ATOM 1889 O O . SER A 1 238 ? 21.661 17.582 -6.832 1.00 64.88 238 SER A O 1
ATOM 1891 N N . PRO A 1 239 ? 23.524 17.437 -8.073 1.00 62.09 239 PRO A N 1
ATOM 1892 C CA . PRO A 1 239 ? 23.400 18.788 -8.643 1.00 62.09 239 PRO A CA 1
ATOM 1893 C C . PRO A 1 239 ? 22.158 18.959 -9.551 1.00 62.09 239 PRO A C 1
ATOM 1895 O O . PRO A 1 239 ? 21.941 20.018 -10.135 1.00 62.09 239 PRO A O 1
ATOM 1898 N N . LEU A 1 240 ? 21.338 17.912 -9.675 1.00 62.28 240 LEU A N 1
ATOM 1899 C CA . LEU A 1 240 ? 20.222 17.747 -10.600 1.00 62.28 240 LEU A CA 1
ATOM 1900 C C . LEU A 1 240 ? 18.865 18.234 -10.111 1.00 62.28 240 LEU A C 1
ATOM 1902 O O . LEU A 1 240 ? 17.897 18.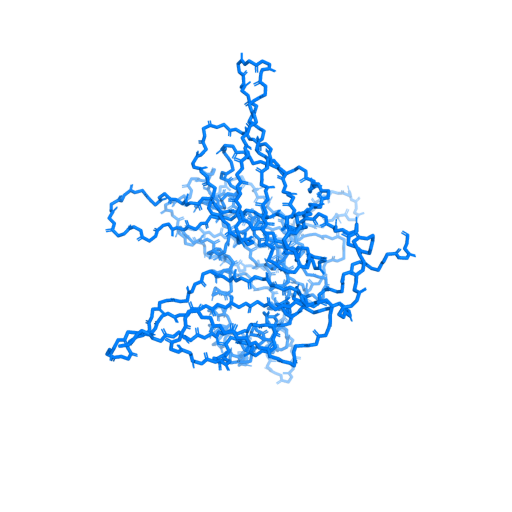108 -10.856 1.00 62.28 240 LEU A O 1
ATOM 1906 N N . LYS A 1 241 ? 18.762 18.800 -8.903 1.00 64.31 241 LYS A N 1
ATOM 1907 C CA . LYS A 1 241 ? 17.462 19.199 -8.327 1.00 64.31 241 LYS A CA 1
ATOM 1908 C C . LYS A 1 241 ? 16.607 20.065 -9.262 1.00 64.31 241 LYS A C 1
ATOM 1910 O O . LYS A 1 241 ? 15.388 20.072 -9.142 1.00 64.31 241 LYS A O 1
ATOM 1915 N N . THR A 1 242 ? 17.235 20.788 -10.189 1.00 69.81 242 THR A N 1
ATOM 1916 C CA . THR A 1 242 ? 16.579 21.774 -11.054 1.00 69.81 242 THR A CA 1
ATOM 1917 C C . THR A 1 242 ? 16.564 21.416 -12.540 1.00 69.81 242 THR A C 1
ATOM 1919 O O . THR A 1 242 ? 15.964 22.153 -13.321 1.00 69.81 242 THR A O 1
ATOM 1922 N N . LYS A 1 243 ? 17.202 20.318 -12.972 1.00 81.12 243 LYS A N 1
ATOM 1923 C CA . LYS A 1 243 ? 17.306 19.964 -14.398 1.00 81.12 243 LYS A CA 1
ATOM 1924 C C . LYS A 1 243 ? 16.923 18.517 -14.646 1.00 81.12 243 LYS A C 1
ATOM 1926 O O . LYS A 1 243 ? 17.304 17.622 -13.900 1.00 81.12 243 LYS A O 1
ATOM 1931 N N . ALA A 1 244 ? 16.204 18.303 -15.743 1.00 85.94 244 ALA A N 1
ATOM 1932 C CA . ALA A 1 244 ? 15.913 16.960 -16.197 1.00 85.94 244 ALA A CA 1
ATOM 1933 C C . ALA A 1 244 ? 17.201 16.215 -16.550 1.00 85.94 244 ALA A C 1
ATOM 1935 O O . ALA A 1 244 ? 18.156 16.801 -17.069 1.00 85.94 244 ALA A O 1
ATOM 1936 N N . PHE A 1 245 ? 17.196 14.911 -16.322 1.00 87.94 245 PHE A N 1
ATOM 1937 C CA . PHE A 1 245 ? 18.339 14.065 -16.608 1.00 87.94 245 PHE A CA 1
ATOM 1938 C C . PHE A 1 245 ? 17.943 12.705 -17.149 1.00 87.94 245 PHE A C 1
ATOM 1940 O O . PHE A 1 245 ? 16.765 12.394 -17.239 1.00 87.94 245 PHE A O 1
ATOM 1947 N N . HIS A 1 246 ? 18.928 11.902 -17.544 1.00 90.25 246 HIS A N 1
ATOM 1948 C CA . HIS A 1 246 ? 18.681 10.571 -18.074 1.00 90.25 246 HIS A CA 1
ATOM 1949 C C . HIS A 1 246 ? 19.288 9.500 -17.179 1.00 90.25 246 HIS A C 1
ATOM 1951 O O . HIS A 1 246 ? 20.399 9.654 -16.667 1.00 90.25 246 HIS A O 1
ATOM 1957 N N . VAL A 1 247 ? 18.562 8.396 -17.053 1.00 92.19 247 VAL A N 1
ATOM 1958 C CA . VAL A 1 247 ? 19.023 7.167 -16.408 1.00 92.19 247 VAL A CA 1
ATOM 1959 C C . VAL A 1 247 ? 19.015 6.008 -17.397 1.00 92.19 247 VAL A C 1
ATOM 1961 O O . VAL A 1 247 ? 18.333 6.047 -18.427 1.00 92.19 247 VAL A O 1
ATOM 1964 N N . ARG A 1 248 ? 19.795 4.977 -17.077 1.0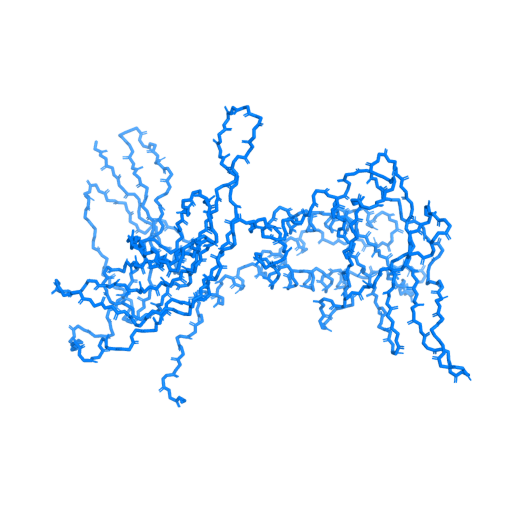0 93.94 248 ARG A N 1
ATOM 1965 C CA . ARG A 1 248 ? 19.886 3.703 -17.799 1.00 93.94 248 ARG A CA 1
ATOM 1966 C C . ARG A 1 248 ? 19.851 2.542 -16.820 1.00 93.94 248 ARG A C 1
ATOM 1968 O O . ARG A 1 248 ? 20.227 2.698 -15.663 1.00 93.94 248 ARG A O 1
ATOM 1975 N N . VAL A 1 249 ? 19.473 1.370 -17.316 1.00 94.00 249 VAL A N 1
ATOM 1976 C CA . VAL A 1 249 ? 19.549 0.118 -16.558 1.00 94.00 249 VAL A CA 1
ATOM 1977 C C . VAL A 1 249 ? 20.700 -0.725 -17.099 1.00 94.00 249 VAL A C 1
ATOM 1979 O O . VAL A 1 249 ? 20.779 -0.998 -18.301 1.00 94.00 249 VAL A O 1
ATOM 1982 N N . LYS A 1 250 ? 21.609 -1.126 -16.209 1.00 93.81 250 LYS A N 1
ATOM 1983 C CA . LYS A 1 250 ? 22.694 -2.074 -16.494 1.00 93.81 250 LYS A CA 1
ATOM 1984 C C . LYS A 1 250 ? 22.462 -3.359 -15.690 1.00 93.81 250 LYS A C 1
ATOM 1986 O O . LYS A 1 250 ? 21.756 -3.359 -14.686 1.00 93.81 250 LYS A O 1
ATOM 1991 N N . CYS A 1 251 ? 23.066 -4.450 -16.135 1.00 93.25 251 CYS A N 1
ATOM 1992 C CA . CYS A 1 251 ? 23.165 -5.701 -15.398 1.00 93.25 251 CYS A CA 1
ATOM 1993 C C . CYS A 1 251 ? 24.552 -5.779 -14.778 1.00 93.25 251 CYS A C 1
ATOM 1995 O O . CYS A 1 251 ? 25.543 -5.582 -15.481 1.00 93.25 251 CYS A O 1
ATOM 1997 N N . LYS A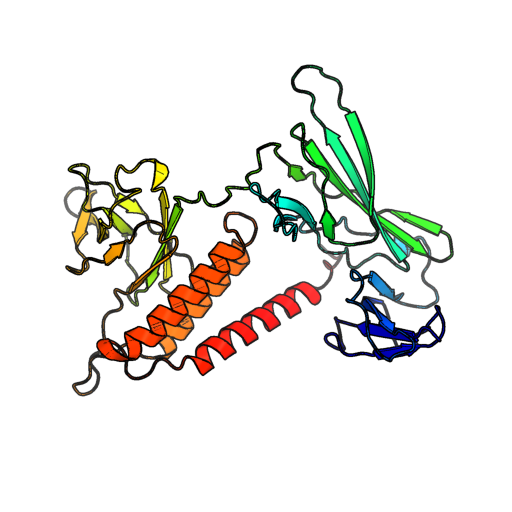 1 252 ? 24.628 -6.085 -13.491 1.00 92.44 252 LYS A N 1
ATOM 1998 C CA . LYS A 1 252 ? 25.857 -6.425 -12.792 1.00 92.44 252 LYS A CA 1
ATOM 1999 C C . LYS A 1 252 ? 25.984 -7.946 -12.769 1.00 92.44 252 LYS A C 1
ATOM 2001 O O . LYS A 1 252 ? 25.159 -8.620 -12.161 1.00 92.44 252 LYS A O 1
ATOM 2006 N N . GLU A 1 253 ? 27.002 -8.481 -13.430 1.00 91.12 253 GLU A N 1
ATOM 2007 C CA . GLU A 1 253 ? 27.297 -9.920 -13.472 1.00 91.12 253 GLU A CA 1
ATOM 2008 C C . GLU A 1 253 ? 28.749 -10.161 -13.056 1.00 91.12 253 GLU A C 1
ATOM 2010 O O . GLU A 1 253 ? 29.620 -9.313 -13.274 1.00 91.12 253 GLU A O 1
ATOM 2015 N N . LYS A 1 254 ? 29.037 -11.331 -12.481 1.00 86.31 254 LYS A N 1
ATOM 2016 C CA . LYS A 1 254 ? 30.420 -11.742 -12.221 1.00 86.31 254 LYS A CA 1
ATOM 2017 C C . LYS A 1 254 ? 31.038 -12.307 -13.490 1.00 86.31 254 LYS A C 1
ATOM 2019 O O . LYS A 1 254 ? 30.525 -13.255 -14.079 1.00 86.31 254 LYS A O 1
ATOM 2024 N N . ASN A 1 255 ? 32.180 -11.765 -13.891 1.00 81.44 255 ASN A N 1
ATOM 2025 C CA . ASN A 1 255 ? 32.926 -12.303 -15.017 1.00 81.44 255 ASN A CA 1
ATOM 2026 C C . ASN A 1 255 ? 33.554 -13.653 -14.632 1.00 81.44 255 ASN A C 1
ATOM 2028 O O . ASN A 1 255 ? 34.358 -13.741 -13.701 1.00 81.44 255 ASN A O 1
ATOM 2032 N N . SER A 1 256 ? 33.215 -14.704 -15.381 1.00 81.06 256 SER A N 1
ATOM 2033 C CA . SER A 1 256 ? 33.650 -16.079 -15.112 1.00 81.06 256 SER A CA 1
ATOM 2034 C C . SER A 1 256 ? 35.171 -16.275 -15.132 1.00 81.06 256 SER A C 1
ATOM 2036 O O . SER A 1 256 ? 35.665 -17.223 -14.531 1.00 81.06 256 SER A O 1
ATOM 2038 N N . ARG A 1 257 ? 35.929 -15.386 -15.792 1.00 80.75 257 ARG A N 1
ATOM 2039 C CA . ARG A 1 257 ? 37.391 -15.500 -15.930 1.00 80.75 257 ARG A CA 1
ATOM 2040 C C . ARG A 1 257 ? 38.174 -14.884 -14.776 1.00 80.75 257 ARG A C 1
ATOM 2042 O O . ARG A 1 257 ? 39.271 -15.345 -14.490 1.00 80.75 257 ARG A O 1
ATOM 2049 N N . ASN A 1 258 ? 37.671 -13.814 -14.159 1.00 84.19 258 ASN A N 1
ATOM 2050 C CA . ASN A 1 258 ? 38.423 -13.050 -13.153 1.00 84.19 258 ASN A CA 1
ATOM 2051 C C . ASN A 1 258 ? 37.631 -12.757 -11.869 1.00 84.19 258 ASN A C 1
ATOM 2053 O O . ASN A 1 258 ? 38.156 -12.082 -10.986 1.00 84.19 258 ASN A O 1
ATOM 2057 N N . ASN A 1 259 ? 36.389 -13.246 -11.772 1.00 82.31 259 ASN A N 1
ATOM 2058 C CA . ASN A 1 259 ? 35.471 -13.041 -10.651 1.00 82.31 259 ASN A CA 1
ATOM 2059 C C . ASN A 1 259 ? 35.238 -11.556 -10.300 1.00 82.31 259 ASN A C 1
ATOM 2061 O O . ASN A 1 259 ? 34.822 -11.241 -9.186 1.00 82.31 259 ASN A O 1
ATOM 2065 N N . LYS A 1 260 ? 35.528 -10.636 -11.233 1.00 86.44 260 LYS A N 1
ATOM 2066 C CA . LYS A 1 260 ? 35.258 -9.206 -11.075 1.00 86.44 260 LYS A CA 1
ATOM 2067 C C . LYS A 1 260 ? 33.856 -8.889 -11.566 1.00 86.44 260 LYS A C 1
ATOM 2069 O O . LYS A 1 260 ? 33.381 -9.472 -12.542 1.00 86.44 260 LYS A O 1
ATOM 2074 N N . ASP A 1 261 ? 33.235 -7.926 -10.903 1.00 86.69 261 ASP A N 1
ATOM 2075 C CA . ASP A 1 261 ? 31.955 -7.383 -11.328 1.00 86.69 261 ASP A CA 1
ATOM 2076 C C . ASP A 1 261 ? 32.113 -6.678 -12.679 1.00 86.69 261 ASP A C 1
ATOM 2078 O O . ASP A 1 261 ? 32.988 -5.829 -12.863 1.00 86.69 261 ASP A O 1
ATOM 2082 N N . GLN A 1 262 ? 31.259 -7.040 -13.630 1.00 88.38 262 GLN A N 1
ATOM 2083 C CA . GLN A 1 262 ? 31.152 -6.397 -14.927 1.00 88.38 262 GLN A CA 1
ATOM 2084 C C . GLN A 1 262 ? 29.737 -5.851 -15.095 1.00 88.38 262 GLN A C 1
ATOM 2086 O O . GLN A 1 262 ? 28.751 -6.548 -14.857 1.00 88.38 262 GLN A O 1
ATOM 2091 N N . PHE A 1 263 ? 29.646 -4.598 -15.536 1.00 88.75 263 PHE A N 1
ATOM 2092 C CA . PHE A 1 263 ? 28.374 -3.967 -15.854 1.00 88.75 263 PHE A CA 1
ATOM 2093 C C . PHE A 1 263 ? 28.106 -4.074 -17.351 1.00 88.75 263 PHE A C 1
ATOM 2095 O O . PHE A 1 263 ? 28.844 -3.521 -18.168 1.00 88.75 263 PHE A O 1
ATOM 2102 N N . LYS A 1 264 ? 27.043 -4.784 -17.718 1.00 90.06 264 LYS A N 1
ATOM 2103 C CA . LYS A 1 264 ? 26.589 -4.937 -19.099 1.00 90.06 264 LYS A CA 1
ATOM 2104 C C . LYS A 1 264 ? 25.345 -4.091 -19.326 1.00 90.06 264 LYS A C 1
ATOM 2106 O O . LYS A 1 264 ? 24.404 -4.136 -18.539 1.00 90.06 264 LYS A O 1
ATOM 2111 N N . LEU A 1 265 ? 25.323 -3.318 -20.404 1.00 86.81 265 LEU A N 1
ATOM 2112 C CA . LEU A 1 265 ? 24.134 -2.557 -20.770 1.00 86.81 265 LEU A CA 1
ATOM 2113 C C . LEU A 1 265 ? 23.035 -3.512 -21.262 1.00 86.81 265 LEU A C 1
ATOM 2115 O O . LEU A 1 265 ? 23.304 -4.383 -22.090 1.00 86.81 265 LEU A O 1
ATOM 2119 N N . ILE A 1 266 ? 21.820 -3.363 -20.728 1.00 84.44 266 ILE A N 1
ATOM 2120 C CA . ILE A 1 266 ? 20.677 -4.232 -21.065 1.00 84.44 266 ILE A CA 1
ATOM 2121 C C . ILE A 1 266 ? 19.818 -3.605 -22.162 1.00 84.44 266 ILE A C 1
ATOM 2123 O O . ILE A 1 266 ? 19.307 -4.309 -23.026 1.00 84.44 266 ILE A O 1
ATOM 2127 N N . SER A 1 267 ? 19.690 -2.277 -22.144 1.00 80.12 267 SER A N 1
ATOM 2128 C CA . SER A 1 267 ? 18.984 -1.504 -23.160 1.00 80.12 267 SER A CA 1
ATOM 2129 C C . SER A 1 267 ? 19.742 -0.215 -23.464 1.00 80.12 267 SER A C 1
ATOM 2131 O O . SER A 1 267 ? 20.300 0.413 -22.562 1.00 80.12 267 SER A O 1
ATOM 2133 N N . GLU A 1 268 ? 19.749 0.189 -24.734 1.00 82.25 268 GLU A N 1
ATOM 2134 C CA . GLU A 1 268 ? 20.260 1.501 -25.147 1.00 82.25 268 GLU A CA 1
ATOM 2135 C C . GLU A 1 268 ? 19.326 2.652 -24.759 1.00 82.25 268 GLU A C 1
ATOM 2137 O O . GLU A 1 268 ? 19.772 3.812 -24.710 1.00 82.25 268 GLU A O 1
ATOM 2142 N N . ASP A 1 269 ? 18.067 2.320 -24.447 1.00 86.88 269 ASP A N 1
ATOM 2143 C CA . ASP A 1 269 ? 17.027 3.256 -24.038 1.00 86.88 269 ASP A CA 1
ATOM 2144 C C . ASP A 1 269 ? 17.514 4.135 -22.879 1.00 86.88 269 ASP A C 1
ATOM 2146 O O . ASP A 1 269 ? 18.254 3.719 -21.980 1.00 86.88 269 ASP A O 1
ATOM 2150 N N . ARG A 1 270 ? 17.106 5.402 -22.922 1.00 90.75 270 ARG A N 1
ATOM 2151 C CA . ARG A 1 270 ? 17.389 6.395 -21.887 1.00 90.75 270 ARG A CA 1
ATOM 2152 C C . ARG A 1 270 ? 16.066 6.900 -21.355 1.00 90.75 270 ARG A C 1
ATOM 2154 O O . ARG A 1 270 ? 15.241 7.385 -22.126 1.00 90.75 270 ARG A O 1
ATOM 2161 N N . TRP A 1 271 ? 15.889 6.839 -20.044 1.00 92.44 271 TRP A N 1
ATOM 2162 C CA . TRP A 1 271 ? 14.676 7.339 -19.409 1.00 92.44 271 TRP A CA 1
ATOM 2163 C C . TRP A 1 271 ? 14.933 8.723 -18.852 1.00 92.44 271 TRP A C 1
ATOM 2165 O O . TRP A 1 271 ? 15.830 8.908 -18.030 1.00 92.44 271 TRP A O 1
ATOM 2175 N N . LYS A 1 272 ? 14.155 9.693 -19.332 1.00 91.25 272 LYS A N 1
ATOM 2176 C CA . LYS A 1 272 ? 14.204 11.063 -18.838 1.00 91.25 272 LYS A CA 1
ATOM 2177 C C . LYS A 1 272 ? 13.514 11.138 -17.474 1.00 91.25 272 LYS A C 1
ATOM 2179 O O . LYS A 1 272 ? 12.339 10.795 -17.338 1.00 91.25 272 LYS A O 1
ATOM 2184 N N . VAL A 1 273 ? 14.251 11.602 -16.477 1.00 89.81 273 VAL A N 1
ATOM 2185 C CA . VAL A 1 273 ? 13.762 11.961 -15.151 1.00 89.81 273 VAL A CA 1
ATOM 2186 C C . VAL A 1 273 ? 13.546 13.465 -15.144 1.00 89.81 273 VAL A C 1
ATOM 2188 O O . VAL A 1 273 ? 14.495 14.232 -15.309 1.00 89.81 273 VAL A O 1
ATOM 2191 N N . GLU A 1 274 ? 12.292 13.882 -15.003 1.00 87.12 274 GLU A N 1
ATOM 2192 C CA . GLU A 1 274 ? 11.952 15.294 -14.841 1.00 87.12 274 GLU A CA 1
ATOM 2193 C C . GLU A 1 274 ? 12.247 15.752 -13.404 1.00 87.12 274 GLU A C 1
ATOM 2195 O O . GLU A 1 274 ? 12.148 14.942 -12.475 1.00 87.12 274 GLU A O 1
ATOM 2200 N N . PRO A 1 275 ? 12.566 17.042 -13.193 1.00 78.69 275 PRO A N 1
ATOM 2201 C CA . PRO A 1 275 ? 12.652 17.611 -11.854 1.00 78.69 275 PRO A CA 1
ATOM 2202 C C . PRO A 1 275 ? 11.370 17.328 -11.063 1.00 78.69 275 PRO A C 1
ATOM 2204 O O . PRO A 1 275 ? 10.275 17.365 -11.623 1.00 78.69 275 PRO A O 1
ATOM 2207 N N . PHE A 1 276 ? 11.506 17.053 -9.764 1.00 79.19 276 PHE A N 1
ATOM 2208 C CA . PHE A 1 276 ? 10.392 16.783 -8.838 1.00 79.19 276 PHE A CA 1
ATOM 2209 C C . PHE A 1 276 ? 9.576 15.514 -9.122 1.00 79.19 276 PHE A C 1
ATOM 2211 O O . PHE A 1 276 ? 8.625 15.217 -8.395 1.00 79.19 276 PHE A O 1
ATOM 2218 N N . ARG A 1 277 ? 9.936 14.727 -10.142 1.00 85.19 277 ARG A N 1
ATOM 2219 C CA . ARG A 1 277 ? 9.323 13.417 -10.346 1.00 85.19 277 ARG A CA 1
ATOM 2220 C C . ARG A 1 277 ? 9.764 12.487 -9.218 1.00 85.19 277 ARG A C 1
ATOM 2222 O O . ARG A 1 277 ? 10.954 12.254 -9.042 1.00 85.19 277 ARG A O 1
ATOM 2229 N N . ARG A 1 278 ? 8.795 11.946 -8.478 1.00 88.88 278 ARG A N 1
ATOM 2230 C CA . ARG A 1 278 ? 9.043 11.038 -7.342 1.00 88.88 278 ARG A CA 1
ATOM 2231 C C . ARG A 1 278 ? 8.984 9.565 -7.703 1.00 88.88 278 ARG A C 1
ATOM 2233 O O . ARG A 1 278 ? 9.489 8.739 -6.959 1.00 88.88 278 ARG A O 1
ATOM 2240 N N . VAL A 1 279 ? 8.366 9.234 -8.830 1.00 94.56 279 VAL A N 1
ATOM 2241 C CA . VAL A 1 279 ? 8.201 7.855 -9.280 1.00 94.56 279 VAL A CA 1
ATOM 2242 C C . VAL A 1 279 ? 8.529 7.761 -10.763 1.00 94.56 279 VAL A C 1
ATOM 2244 O O . VAL A 1 279 ? 8.026 8.547 -11.568 1.00 94.56 279 VAL A O 1
ATOM 2247 N N . LEU A 1 280 ? 9.347 6.782 -11.134 1.00 95.50 280 LEU A N 1
ATOM 2248 C CA . LEU A 1 280 ? 9.657 6.426 -12.511 1.00 95.50 280 LEU A CA 1
ATOM 2249 C C . LEU A 1 280 ? 9.381 4.939 -12.739 1.00 95.50 280 LEU A C 1
ATOM 2251 O O . LEU A 1 280 ? 9.962 4.089 -12.071 1.00 95.50 280 LEU A O 1
ATOM 2255 N N . ILE A 1 281 ? 8.560 4.636 -13.744 1.00 96.12 281 ILE A N 1
ATOM 2256 C CA . ILE A 1 281 ? 8.386 3.275 -14.256 1.00 96.12 281 ILE A CA 1
ATOM 2257 C C . ILE A 1 281 ? 9.339 3.068 -15.436 1.00 96.12 281 ILE A C 1
ATOM 2259 O O . ILE A 1 281 ? 9.284 3.805 -16.425 1.00 96.12 281 ILE A O 1
ATOM 2263 N N . ILE A 1 282 ? 10.210 2.067 -15.333 1.00 95.25 282 ILE A N 1
ATOM 2264 C CA . ILE A 1 282 ? 11.095 1.607 -16.403 1.00 95.25 282 ILE A CA 1
ATOM 2265 C C . ILE A 1 282 ? 10.629 0.215 -16.817 1.00 95.25 282 ILE A C 1
ATOM 2267 O O . ILE A 1 282 ? 10.623 -0.702 -16.009 1.00 95.25 282 ILE A O 1
ATOM 2271 N N . ASP A 1 283 ? 10.288 0.043 -18.088 1.00 93.38 283 ASP A N 1
ATOM 2272 C CA . ASP A 1 283 ? 9.902 -1.254 -18.642 1.00 93.38 283 ASP A CA 1
ATOM 2273 C C . ASP A 1 283 ? 10.930 -1.704 -19.686 1.00 93.38 283 ASP A C 1
ATOM 2275 O O . ASP A 1 283 ? 11.093 -1.078 -20.744 1.00 93.38 283 ASP A O 1
ATOM 2279 N N . ILE A 1 284 ? 11.630 -2.791 -19.368 1.00 92.56 284 ILE A N 1
ATOM 2280 C CA . ILE A 1 284 ? 12.593 -3.466 -20.248 1.00 92.56 284 ILE A CA 1
ATOM 2281 C C . ILE A 1 284 ? 12.094 -4.855 -20.668 1.00 92.56 284 ILE A C 1
ATOM 2283 O O . ILE A 1 284 ? 12.888 -5.695 -21.084 1.00 92.56 284 ILE A O 1
ATOM 2287 N N . THR A 1 285 ? 10.795 -5.121 -20.526 1.00 90.81 285 THR A N 1
ATOM 2288 C CA . THR A 1 285 ? 10.182 -6.406 -20.864 1.00 90.81 285 THR A CA 1
ATOM 2289 C C . THR A 1 285 ? 10.423 -6.740 -22.335 1.00 90.81 285 THR A C 1
ATOM 2291 O O . THR A 1 285 ? 10.091 -5.968 -23.242 1.00 90.81 285 THR A O 1
ATOM 2294 N N . GLU A 1 286 ? 11.005 -7.913 -22.586 1.00 86.56 286 GLU A N 1
ATOM 2295 C CA . GLU A 1 286 ? 11.275 -8.380 -23.939 1.00 86.56 286 GLU A CA 1
ATOM 2296 C C . GLU A 1 286 ? 9.956 -8.746 -24.630 1.00 86.56 286 GLU A C 1
ATOM 2298 O O . GLU A 1 286 ? 9.135 -9.504 -24.104 1.00 86.56 286 GLU A O 1
ATOM 2303 N N . ARG A 1 287 ? 9.740 -8.216 -25.838 1.00 82.50 287 ARG A N 1
ATOM 2304 C CA . ARG A 1 287 ? 8.523 -8.493 -26.605 1.00 82.50 287 ARG A CA 1
ATOM 2305 C C . ARG A 1 287 ? 8.562 -9.929 -27.127 1.00 82.50 287 ARG A C 1
ATOM 2307 O O . ARG A 1 287 ? 9.463 -10.280 -27.890 1.00 82.50 287 ARG A O 1
ATOM 2314 N N . LYS A 1 288 ? 7.553 -10.736 -26.793 1.00 69.56 288 LYS A N 1
ATOM 2315 C CA . LYS A 1 288 ? 7.387 -12.063 -27.398 1.00 69.56 288 LYS A CA 1
ATOM 2316 C C . LYS A 1 288 ? 6.982 -11.888 -28.864 1.00 69.56 288 LYS A C 1
ATOM 2318 O O . LYS A 1 288 ? 6.107 -11.086 -29.182 1.00 69.56 288 LYS A O 1
ATOM 2323 N N . SER A 1 289 ? 7.648 -12.605 -29.765 1.00 61.69 289 SER A N 1
ATOM 2324 C CA . SER A 1 289 ? 7.292 -12.624 -31.185 1.00 61.69 289 SER A CA 1
ATOM 2325 C C . SER A 1 289 ? 6.237 -13.702 -31.407 1.00 61.69 289 SER A C 1
ATOM 2327 O O . SER A 1 289 ? 6.576 -14.881 -31.436 1.00 61.69 289 SER A O 1
ATOM 2329 N N . PHE A 1 290 ? 4.975 -13.309 -31.571 1.00 55.91 290 PHE A N 1
ATOM 2330 C CA . PHE A 1 290 ? 3.903 -14.213 -31.990 1.00 55.91 290 PHE A CA 1
ATOM 2331 C C . PHE A 1 290 ? 3.327 -13.698 -33.311 1.00 55.91 290 PHE A C 1
ATOM 2333 O O . PHE A 1 290 ? 2.885 -12.556 -33.390 1.00 55.91 290 PHE A O 1
ATOM 2340 N N . PHE A 1 291 ? 3.376 -14.524 -34.362 1.00 54.69 291 PHE A N 1
ATOM 2341 C CA . PHE A 1 291 ? 2.741 -14.261 -35.664 1.00 54.69 291 PHE A CA 1
ATOM 2342 C C . PHE A 1 291 ? 2.929 -12.822 -36.199 1.00 54.69 291 PHE A C 1
ATOM 2344 O O . PHE A 1 291 ? 1.962 -12.114 -36.448 1.00 54.69 291 PHE A O 1
ATOM 2351 N N . ASN A 1 292 ? 4.181 -12.379 -36.371 1.00 56.00 292 ASN A N 1
ATOM 2352 C CA . ASN A 1 292 ? 4.569 -11.053 -36.894 1.00 56.00 292 ASN A CA 1
ATOM 2353 C C . ASN A 1 292 ? 4.209 -9.822 -36.035 1.00 56.00 292 ASN A C 1
ATOM 2355 O O . ASN A 1 292 ? 4.585 -8.710 -36.409 1.00 56.00 292 ASN A O 1
ATOM 2359 N N . TYR A 1 293 ? 3.599 -9.992 -34.858 1.00 56.59 293 TYR A N 1
ATOM 2360 C CA . TYR A 1 293 ? 3.385 -8.911 -33.896 1.00 56.59 293 TYR A CA 1
ATOM 2361 C C . TYR A 1 293 ? 4.259 -9.120 -32.655 1.00 56.59 293 TYR A C 1
ATOM 2363 O O . TYR A 1 293 ? 4.279 -10.181 -32.032 1.00 56.59 293 TYR A O 1
ATOM 2371 N N . ARG A 1 294 ? 5.036 -8.089 -32.307 1.00 67.81 294 ARG A N 1
ATOM 2372 C CA . ARG A 1 294 ? 5.827 -8.038 -31.073 1.00 67.81 294 ARG A CA 1
ATOM 2373 C C . ARG A 1 294 ? 5.075 -7.180 -30.062 1.00 67.81 294 ARG A C 1
ATOM 2375 O O . ARG A 1 294 ? 5.176 -5.954 -30.127 1.00 67.81 294 ARG A O 1
ATOM 2382 N N . SER A 1 295 ? 4.355 -7.814 -29.142 1.00 79.50 295 SER A N 1
ATOM 2383 C CA . SER A 1 295 ? 3.670 -7.146 -28.029 1.00 79.50 295 SER A CA 1
ATOM 2384 C C . SER A 1 295 ? 3.904 -7.880 -26.715 1.00 79.50 295 SER A C 1
ATOM 2386 O O . SER A 1 295 ? 4.138 -9.088 -26.696 1.00 79.50 295 SER A O 1
ATOM 2388 N N . ILE A 1 296 ? 3.839 -7.143 -25.611 1.00 84.62 296 ILE A N 1
ATOM 2389 C CA . ILE A 1 296 ? 3.818 -7.731 -24.270 1.00 84.62 296 ILE A CA 1
ATOM 2390 C C . ILE A 1 296 ? 2.352 -8.055 -23.942 1.00 84.62 296 ILE A C 1
ATOM 2392 O O . ILE A 1 296 ? 1.486 -7.206 -24.184 1.00 84.62 296 ILE A O 1
ATOM 2396 N N . PRO A 1 297 ? 2.045 -9.274 -23.474 1.00 86.31 297 PRO A N 1
ATOM 2397 C CA . PRO A 1 297 ? 0.673 -9.674 -23.198 1.00 86.31 297 PRO A CA 1
ATOM 2398 C C . PRO A 1 297 ? 0.152 -9.030 -21.898 1.00 86.31 297 PRO A C 1
ATOM 2400 O O . PRO A 1 297 ? 0.924 -8.619 -21.032 1.00 86.31 297 PRO A O 1
ATOM 2403 N N . HIS A 1 298 ? -1.172 -8.877 -21.790 1.00 88.38 298 HIS A N 1
ATOM 2404 C CA . HIS A 1 298 ? -1.818 -8.170 -20.675 1.00 88.38 298 HIS A CA 1
ATOM 2405 C C . HIS A 1 298 ? -1.586 -8.843 -19.314 1.00 88.38 298 HIS A C 1
ATOM 2407 O O . HIS A 1 298 ? -1.368 -8.143 -18.326 1.00 88.38 298 HIS A O 1
ATOM 2413 N N . ASP A 1 299 ? -1.583 -10.176 -19.286 1.00 90.06 299 ASP A N 1
ATOM 2414 C CA . ASP A 1 299 ? -1.337 -11.003 -18.100 1.00 90.06 299 ASP A CA 1
ATOM 2415 C C . ASP A 1 299 ? 0.010 -10.691 -17.436 1.00 90.06 299 ASP A C 1
ATOM 2417 O O . ASP A 1 299 ? 0.136 -10.749 -16.216 1.00 90.06 299 ASP A O 1
ATOM 2421 N N . GLU A 1 300 ? 1.018 -10.299 -18.216 1.00 91.31 300 GLU A N 1
ATOM 2422 C CA . GLU A 1 300 ? 2.314 -9.906 -17.667 1.00 91.31 300 GLU A CA 1
ATOM 2423 C C . GLU A 1 300 ? 2.217 -8.598 -16.861 1.00 91.31 300 GLU A C 1
ATOM 2425 O O . GLU A 1 300 ? 2.791 -8.491 -15.779 1.00 91.31 300 GLU A O 1
ATOM 2430 N N . TYR A 1 301 ? 1.413 -7.632 -17.320 1.00 92.75 301 TYR A N 1
ATOM 2431 C CA . TYR A 1 301 ? 1.145 -6.405 -16.559 1.00 92.75 301 TYR A CA 1
ATOM 2432 C C . TYR A 1 301 ? 0.272 -6.651 -15.329 1.00 92.75 301 TYR A C 1
ATOM 2434 O O . TYR A 1 301 ? 0.438 -5.952 -14.331 1.00 92.75 301 TYR A O 1
ATOM 2442 N N . GLU A 1 302 ? -0.627 -7.638 -15.366 1.00 93.69 302 GLU A N 1
ATOM 2443 C CA . GLU A 1 302 ? -1.358 -8.055 -14.166 1.00 93.69 302 GLU A CA 1
ATOM 2444 C C . GLU A 1 302 ? -0.403 -8.614 -13.104 1.00 93.69 302 GLU A C 1
ATOM 2446 O O . GLU A 1 302 ? -0.495 -8.221 -11.941 1.00 93.69 302 GLU A O 1
ATOM 2451 N N . LYS A 1 303 ? 0.567 -9.455 -13.493 1.00 94.56 303 LYS A N 1
ATOM 2452 C CA . LYS A 1 303 ? 1.596 -9.962 -12.567 1.00 94.56 303 LYS A CA 1
ATOM 2453 C C . LYS A 1 303 ? 2.431 -8.834 -11.977 1.00 94.56 303 LYS A C 1
ATOM 2455 O O . LYS A 1 303 ? 2.649 -8.809 -10.769 1.00 94.56 303 LYS A O 1
ATOM 2460 N N . TYR A 1 304 ? 2.868 -7.883 -12.805 1.00 96.38 304 TYR A N 1
ATOM 2461 C CA . TYR A 1 304 ? 3.615 -6.722 -12.320 1.00 96.38 304 TYR A CA 1
ATOM 2462 C C . TYR A 1 304 ? 2.806 -5.894 -11.322 1.00 96.38 304 TYR A C 1
ATOM 2464 O O . TYR A 1 304 ? 3.331 -5.500 -10.284 1.00 96.38 304 TYR A O 1
ATOM 2472 N N . LEU A 1 305 ? 1.526 -5.652 -11.614 1.00 96.50 305 LEU A N 1
ATOM 2473 C CA . LEU A 1 305 ? 0.635 -4.929 -10.715 1.00 96.50 305 LEU A CA 1
ATOM 2474 C C . LEU A 1 305 ? 0.513 -5.634 -9.361 1.00 96.50 305 LEU A C 1
ATOM 2476 O O . LEU A 1 305 ? 0.615 -4.972 -8.332 1.00 96.50 305 LEU A O 1
ATOM 2480 N N . LEU A 1 306 ? 0.310 -6.953 -9.356 1.00 95.75 306 LEU A N 1
ATOM 2481 C CA . LEU A 1 306 ? 0.217 -7.731 -8.121 1.00 95.75 306 LEU A CA 1
ATOM 2482 C C . LEU A 1 306 ? 1.514 -7.649 -7.310 1.00 95.75 306 LEU A C 1
ATOM 2484 O O . LEU A 1 306 ? 1.457 -7.325 -6.128 1.00 95.75 306 LEU A O 1
ATOM 2488 N N . GLY A 1 307 ? 2.675 -7.809 -7.952 1.00 96.06 307 GLY A N 1
ATOM 2489 C CA . GLY A 1 307 ? 3.965 -7.666 -7.276 1.00 96.06 307 GLY A CA 1
ATOM 2490 C C . GLY A 1 307 ? 4.197 -6.272 -6.681 1.00 96.06 307 GLY A C 1
ATOM 2491 O O . GLY A 1 307 ? 4.721 -6.145 -5.575 1.00 96.06 307 GLY A O 1
ATOM 2492 N N . ILE A 1 308 ? 3.762 -5.215 -7.377 1.00 96.44 308 ILE A N 1
ATOM 2493 C CA . ILE A 1 308 ? 3.791 -3.843 -6.847 1.00 96.44 308 ILE A CA 1
ATOM 2494 C C . ILE A 1 308 ? 2.851 -3.715 -5.643 1.00 96.44 308 ILE A C 1
ATOM 2496 O O . ILE A 1 308 ? 3.254 -3.168 -4.621 1.00 96.44 308 ILE A O 1
ATOM 2500 N N . LEU A 1 309 ? 1.612 -4.203 -5.743 1.00 95.19 309 LEU A N 1
ATOM 2501 C CA . LEU A 1 309 ? 0.615 -4.106 -4.673 1.00 95.19 309 LEU A CA 1
ATOM 2502 C C . LEU A 1 309 ? 1.052 -4.839 -3.404 1.00 95.19 309 LEU A C 1
ATOM 2504 O O . LEU A 1 309 ? 0.918 -4.283 -2.316 1.00 95.19 309 LEU A O 1
ATOM 2508 N N . GLU A 1 310 ? 1.608 -6.042 -3.535 1.00 92.44 310 GLU A N 1
ATOM 2509 C CA . GLU A 1 310 ? 2.168 -6.805 -2.417 1.00 92.44 310 GLU A CA 1
ATOM 2510 C C . GLU A 1 310 ? 3.282 -6.029 -1.728 1.00 92.44 310 GLU A C 1
ATOM 2512 O O . GLU A 1 310 ? 3.230 -5.818 -0.516 1.00 92.44 310 GLU A O 1
ATOM 2517 N N . HIS A 1 311 ? 4.252 -5.531 -2.497 1.00 92.62 311 HIS A N 1
ATOM 2518 C CA . HIS A 1 311 ? 5.341 -4.744 -1.936 1.00 92.62 311 HIS A CA 1
ATOM 2519 C C . HIS A 1 311 ? 4.833 -3.482 -1.235 1.00 92.62 311 HIS A C 1
ATOM 2521 O O . HIS A 1 311 ? 5.220 -3.209 -0.101 1.00 92.62 311 HIS A O 1
ATOM 2527 N N . LEU A 1 312 ? 3.931 -2.733 -1.876 1.00 91.56 312 LEU A N 1
ATOM 2528 C CA . LEU A 1 312 ? 3.326 -1.544 -1.282 1.00 91.56 312 LEU A CA 1
ATOM 2529 C C . LEU A 1 312 ? 2.598 -1.882 0.019 1.00 91.56 312 LEU A C 1
ATOM 2531 O O . LEU A 1 312 ? 2.781 -1.170 0.998 1.00 91.56 312 LEU A O 1
ATOM 2535 N N . TYR A 1 313 ? 1.817 -2.963 0.048 1.00 86.56 313 TYR A N 1
ATOM 2536 C CA . TYR A 1 313 ? 1.101 -3.425 1.236 1.00 86.56 313 TYR A CA 1
ATOM 2537 C C . TYR A 1 313 ? 2.054 -3.755 2.393 1.00 86.56 313 TYR A C 1
ATOM 2539 O O . TYR A 1 313 ? 1.823 -3.307 3.515 1.00 86.56 313 TYR A O 1
ATOM 2547 N N . PHE A 1 314 ? 3.151 -4.470 2.122 1.00 83.00 314 PHE A N 1
ATOM 2548 C CA . PHE A 1 314 ? 4.147 -4.810 3.143 1.00 83.00 314 PHE A CA 1
ATOM 2549 C C . PHE A 1 314 ? 4.963 -3.603 3.626 1.00 83.00 314 PHE A C 1
ATOM 2551 O O . PHE A 1 314 ? 5.344 -3.554 4.793 1.00 83.00 314 PHE A O 1
ATOM 2558 N N . GLN A 1 315 ? 5.240 -2.635 2.749 1.00 79.81 315 GLN A N 1
ATOM 2559 C CA . GLN A 1 315 ? 6.087 -1.475 3.063 1.00 79.81 315 GLN A CA 1
ATOM 2560 C C . GLN A 1 315 ? 5.315 -0.252 3.566 1.00 79.81 315 GLN A C 1
ATOM 2562 O O . GLN A 1 315 ? 5.921 0.703 4.072 1.00 79.81 315 GLN A O 1
ATOM 2567 N N . LEU A 1 316 ? 3.986 -0.261 3.429 1.00 74.19 316 LEU A N 1
ATOM 2568 C CA . LEU A 1 316 ? 3.111 0.820 3.862 1.00 74.19 316 LEU A CA 1
ATOM 2569 C C . LEU A 1 316 ? 3.308 1.077 5.361 1.00 74.19 316 LEU A C 1
ATOM 2571 O O . LEU A 1 316 ? 3.075 0.204 6.196 1.00 74.19 316 LEU A O 1
ATOM 2575 N N . ASN A 1 317 ? 3.707 2.307 5.695 1.00 52.97 317 ASN A N 1
ATOM 2576 C CA . ASN A 1 317 ? 4.015 2.794 7.049 1.00 52.97 317 ASN A CA 1
ATOM 2577 C C . ASN A 1 317 ? 5.351 2.333 7.663 1.00 52.97 317 ASN A C 1
ATOM 2579 O O . ASN A 1 317 ? 5.696 2.826 8.736 1.00 52.97 317 ASN A O 1
ATOM 2583 N N . ALA A 1 318 ? 6.118 1.456 7.007 1.00 62.91 318 ALA A N 1
ATOM 2584 C CA . ALA A 1 318 ? 7.487 1.138 7.427 1.00 62.91 318 ALA A CA 1
ATOM 2585 C C . ALA A 1 318 ? 8.487 2.125 6.805 1.00 62.91 318 ALA A C 1
ATOM 2587 O O . ALA A 1 318 ? 9.141 2.891 7.510 1.00 62.91 318 ALA A O 1
ATOM 2588 N N . PHE A 1 319 ? 8.542 2.150 5.471 1.00 66.62 319 PHE A N 1
ATOM 2589 C CA . PHE A 1 319 ? 9.487 2.976 4.706 1.00 66.62 319 PHE A CA 1
ATOM 2590 C C . PHE A 1 319 ? 8.808 3.805 3.616 1.00 66.62 319 PHE A C 1
ATOM 2592 O O . PHE A 1 319 ? 9.423 4.702 3.045 1.00 66.62 319 PHE A O 1
ATOM 2599 N N . LEU A 1 320 ? 7.535 3.521 3.326 1.00 76.75 320 LEU A N 1
ATOM 2600 C CA . LEU A 1 320 ? 6.808 4.153 2.240 1.00 76.75 320 LEU A CA 1
ATOM 2601 C C . LEU A 1 320 ? 5.552 4.861 2.754 1.00 76.75 320 LEU A C 1
ATOM 2603 O O . LEU A 1 320 ? 4.710 4.274 3.438 1.00 76.75 320 LEU A O 1
ATOM 2607 N N . SER A 1 321 ? 5.424 6.144 2.410 1.00 77.38 321 SER A N 1
ATOM 2608 C CA . SER A 1 321 ? 4.241 6.937 2.749 1.00 77.38 321 SER A CA 1
ATOM 2609 C C . SER A 1 321 ? 3.062 6.604 1.829 1.00 77.38 321 SER A C 1
ATOM 2611 O O . SER A 1 321 ? 3.248 6.291 0.651 1.00 77.38 321 SER A O 1
ATOM 2613 N N . LEU A 1 322 ? 1.832 6.731 2.338 1.00 77.62 322 LEU A N 1
ATOM 2614 C CA . LEU A 1 322 ? 0.620 6.512 1.542 1.00 77.62 322 LEU A CA 1
ATOM 2615 C C . LEU A 1 322 ? 0.570 7.374 0.259 1.00 77.62 322 LEU A C 1
ATOM 2617 O O . LEU A 1 322 ? 0.261 6.819 -0.796 1.00 77.62 322 LEU A O 1
ATOM 2621 N N . PRO A 1 323 ? 0.921 8.679 0.271 1.00 79.94 323 PRO A N 1
ATOM 2622 C CA . PRO A 1 323 ? 0.968 9.472 -0.959 1.00 79.94 323 PRO A CA 1
ATOM 2623 C C . PRO A 1 323 ? 1.922 8.905 -2.016 1.00 79.94 323 PRO A C 1
ATOM 2625 O O . PRO A 1 323 ? 1.600 8.917 -3.201 1.00 79.94 323 PRO A O 1
ATOM 2628 N N . VAL A 1 324 ? 3.076 8.375 -1.600 1.00 85.62 324 VAL A N 1
ATOM 2629 C CA . VAL A 1 324 ? 4.029 7.734 -2.516 1.00 85.62 324 VAL A CA 1
ATOM 2630 C C . VAL A 1 324 ? 3.456 6.430 -3.061 1.00 85.62 324 VAL A C 1
ATOM 2632 O O . VAL A 1 324 ? 3.527 6.220 -4.267 1.00 85.62 324 VAL A O 1
ATOM 2635 N N . ALA A 1 325 ? 2.827 5.594 -2.225 1.00 88.75 325 ALA A N 1
ATOM 2636 C CA . ALA A 1 325 ? 2.172 4.362 -2.681 1.00 88.75 325 ALA A CA 1
ATOM 2637 C C . ALA A 1 325 ? 1.135 4.643 -3.773 1.00 88.75 325 ALA A C 1
ATOM 2639 O O . ALA A 1 325 ? 1.141 4.013 -4.831 1.00 88.75 325 ALA A O 1
ATOM 2640 N N . LEU A 1 326 ? 0.273 5.633 -3.532 1.00 86.88 326 LEU A N 1
ATOM 2641 C CA . LEU A 1 326 ? -0.747 6.048 -4.491 1.00 86.88 326 LEU A CA 1
ATOM 2642 C C . LEU A 1 326 ? -0.120 6.596 -5.776 1.00 86.88 326 LEU A C 1
ATOM 2644 O O . LEU A 1 326 ? -0.585 6.261 -6.863 1.00 86.88 326 LEU A O 1
ATOM 2648 N N . ASN A 1 327 ? 0.965 7.368 -5.670 1.00 89.19 327 ASN A N 1
ATOM 2649 C CA . ASN A 1 327 ? 1.695 7.871 -6.831 1.00 89.19 327 ASN A CA 1
ATOM 2650 C C . ASN A 1 327 ? 2.345 6.735 -7.643 1.00 89.19 327 ASN A C 1
ATOM 2652 O O . ASN A 1 327 ? 2.318 6.764 -8.869 1.00 89.19 327 ASN A O 1
ATOM 2656 N N . VAL A 1 328 ? 2.865 5.693 -6.982 1.00 94.38 328 VAL A N 1
ATOM 2657 C CA . VAL A 1 328 ? 3.399 4.494 -7.652 1.00 94.38 328 VAL A CA 1
ATOM 2658 C C . VAL A 1 328 ? 2.322 3.792 -8.470 1.00 94.38 328 VAL A C 1
ATOM 2660 O O . VAL A 1 328 ? 2.529 3.518 -9.653 1.00 94.38 328 VAL A O 1
ATOM 2663 N N . LEU A 1 329 ? 1.149 3.563 -7.876 1.00 94.44 329 LEU A N 1
ATOM 2664 C CA . LEU A 1 329 ? 0.018 2.958 -8.581 1.00 94.44 329 LEU A CA 1
ATOM 2665 C C . LEU A 1 329 ? -0.473 3.838 -9.735 1.00 94.44 329 LEU A C 1
ATOM 2667 O O . LEU A 1 329 ? -0.734 3.339 -10.830 1.00 94.44 329 LEU A O 1
ATOM 2671 N N . GLN A 1 330 ? -0.567 5.149 -9.516 1.00 91.75 330 GLN A N 1
ATOM 2672 C CA . GLN A 1 330 ? -0.985 6.101 -10.538 1.00 91.75 330 GLN A CA 1
ATOM 2673 C C . GLN A 1 330 ? -0.015 6.119 -11.727 1.00 91.75 330 GLN A C 1
ATOM 2675 O O . GLN A 1 330 ? -0.453 6.003 -12.872 1.00 91.75 330 GLN A O 1
ATOM 2680 N N . GLU A 1 331 ? 1.291 6.221 -11.482 1.00 93.81 331 GLU A N 1
ATOM 2681 C CA . GLU A 1 331 ? 2.313 6.227 -12.534 1.00 93.81 331 GLU A CA 1
ATOM 2682 C C . GLU A 1 331 ? 2.366 4.899 -13.292 1.00 93.81 331 GLU A C 1
ATOM 2684 O O . GLU A 1 331 ? 2.527 4.903 -14.514 1.00 93.81 331 GLU A O 1
ATOM 2689 N N . PHE A 1 332 ? 2.153 3.768 -12.613 1.00 95.12 332 PHE A N 1
ATOM 2690 C CA . PHE A 1 332 ? 2.019 2.466 -13.267 1.00 95.12 332 PHE A CA 1
ATOM 2691 C C . PHE A 1 332 ? 0.801 2.404 -14.202 1.00 95.12 332 PHE A C 1
ATOM 2693 O O . PHE A 1 332 ? 0.917 1.961 -15.347 1.00 95.12 332 PHE A O 1
ATOM 2700 N N . LEU A 1 333 ? -0.363 2.894 -13.765 1.00 92.31 333 LEU A N 1
ATOM 2701 C CA . LEU A 1 333 ? -1.566 2.934 -14.604 1.00 92.31 333 LEU A CA 1
ATOM 2702 C C . LEU A 1 333 ? -1.403 3.892 -15.795 1.00 92.31 333 LEU A C 1
ATOM 2704 O O . LEU A 1 333 ? -1.764 3.538 -16.918 1.00 92.31 333 LEU A O 1
ATOM 2708 N N . ILE A 1 334 ? -0.805 5.072 -15.583 1.00 90.50 334 ILE A N 1
ATOM 2709 C CA . ILE A 1 334 ? -0.470 6.020 -16.660 1.00 90.50 334 ILE A CA 1
ATOM 2710 C C . ILE A 1 334 ? 0.498 5.376 -17.655 1.00 90.50 334 ILE A C 1
ATOM 2712 O O . ILE A 1 334 ? 0.321 5.524 -18.868 1.00 90.50 334 ILE A O 1
ATOM 2716 N N . TYR A 1 335 ? 1.511 4.660 -17.159 1.00 91.50 335 TYR A N 1
ATOM 2717 C CA . TYR A 1 335 ? 2.447 3.915 -17.992 1.00 91.50 335 TYR A CA 1
ATOM 2718 C C . TYR A 1 335 ? 1.703 2.903 -18.871 1.00 91.50 335 TYR A C 1
ATOM 2720 O O . TYR A 1 335 ? 1.852 2.936 -20.091 1.00 91.50 335 TYR A O 1
ATOM 2728 N N . CYS A 1 336 ? 0.840 2.075 -18.280 1.00 89.88 336 CYS A N 1
ATOM 2729 C CA . CYS A 1 336 ? 0.040 1.080 -18.994 1.00 89.88 336 CYS A CA 1
ATOM 2730 C C . CYS A 1 336 ? -0.870 1.705 -20.066 1.00 89.88 336 CYS A C 1
ATOM 2732 O O . CYS A 1 336 ? -0.943 1.207 -21.193 1.00 89.88 336 CYS A O 1
ATOM 2734 N N . ALA A 1 337 ? -1.525 2.824 -19.744 1.00 86.62 337 ALA A N 1
ATOM 2735 C CA . ALA A 1 337 ? -2.391 3.543 -20.675 1.00 86.62 337 ALA A CA 1
ATOM 2736 C C . ALA A 1 337 ? -1.615 4.108 -21.877 1.00 86.62 337 ALA A C 1
ATOM 2738 O O . ALA A 1 337 ? -2.110 4.060 -23.002 1.00 86.62 337 ALA A O 1
ATOM 2739 N N . LYS A 1 338 ? -0.384 4.600 -21.665 1.00 84.06 338 LYS A N 1
ATOM 2740 C CA . LYS A 1 338 ? 0.502 5.083 -22.741 1.00 84.06 338 LYS A CA 1
ATOM 2741 C C . LYS A 1 338 ? 1.118 3.937 -23.547 1.00 84.06 338 LYS A C 1
ATOM 2743 O O . LYS A 1 338 ? 1.173 4.017 -24.771 1.00 84.06 338 LYS A O 1
ATOM 2748 N N . ALA A 1 339 ? 1.529 2.854 -22.885 1.00 71.00 339 ALA A N 1
ATOM 2749 C CA . ALA A 1 339 ? 2.127 1.675 -23.516 1.00 71.00 339 ALA A CA 1
ATOM 2750 C C . ALA A 1 339 ? 1.192 1.007 -24.541 1.00 71.00 339 ALA A C 1
ATOM 2752 O O . ALA A 1 339 ? 1.675 0.397 -25.501 1.00 71.00 339 ALA A O 1
ATOM 2753 N N . LYS A 1 340 ? -0.128 1.193 -24.385 1.00 59.06 340 LYS A N 1
ATOM 2754 C CA . LYS A 1 340 ? -1.166 0.820 -25.360 1.00 59.06 340 LYS A CA 1
ATOM 2755 C C . LYS A 1 340 ? -0.903 1.358 -26.776 1.00 59.06 340 LYS A C 1
ATOM 2757 O O . LYS A 1 340 ? -1.345 0.739 -27.737 1.00 59.06 340 LYS A O 1
ATOM 2762 N N . ASN A 1 341 ? -0.187 2.477 -26.906 1.00 57.56 341 ASN A N 1
ATOM 2763 C CA . ASN A 1 341 ? 0.072 3.114 -28.197 1.00 57.56 341 ASN A CA 1
ATOM 2764 C C . ASN A 1 341 ? 1.386 2.648 -28.860 1.00 57.56 341 ASN A C 1
ATOM 2766 O O . ASN A 1 341 ? 1.454 2.643 -30.085 1.00 57.56 341 ASN A O 1
ATOM 2770 N N . ASP A 1 342 ? 2.385 2.184 -28.090 1.00 63.53 342 ASP A N 1
ATOM 2771 C CA . ASP A 1 342 ? 3.759 1.982 -28.603 1.00 63.53 342 ASP A CA 1
ATOM 2772 C C . ASP A 1 342 ? 4.347 0.563 -28.409 1.00 63.53 342 ASP A C 1
ATOM 2774 O O . ASP A 1 342 ? 5.295 0.168 -29.108 1.00 63.53 342 ASP A O 1
ATOM 2778 N N . ARG A 1 343 ? 3.855 -0.219 -27.432 1.00 66.62 343 ARG A N 1
ATOM 2779 C CA . ARG A 1 343 ? 4.479 -1.502 -27.028 1.00 66.62 343 ARG A CA 1
ATOM 2780 C C . ARG A 1 343 ? 3.511 -2.679 -26.862 1.00 66.62 343 ARG A C 1
ATOM 2782 O O . ARG A 1 343 ? 3.950 -3.820 -27.019 1.00 66.62 343 ARG A O 1
ATOM 2789 N N . CYS A 1 344 ? 2.228 -2.433 -26.591 1.00 61.12 344 CYS A N 1
ATOM 2790 C CA . CYS A 1 344 ? 1.270 -3.479 -26.214 1.00 61.12 344 CYS A CA 1
ATOM 2791 C C . CYS A 1 344 ? -0.066 -3.308 -26.931 1.00 61.12 344 CYS A C 1
ATOM 2793 O O . CYS A 1 344 ? -0.662 -2.235 -26.877 1.00 61.12 344 CYS A O 1
ATOM 2795 N N . GLN A 1 345 ? -0.591 -4.376 -27.533 1.00 59.22 345 GLN A N 1
ATOM 2796 C CA . GLN A 1 345 ? -1.986 -4.384 -27.959 1.00 59.22 345 GLN A CA 1
ATOM 2797 C C . GLN A 1 345 ? -2.864 -4.553 -26.712 1.00 59.22 345 GLN A C 1
ATOM 2799 O O . GLN A 1 345 ? -3.014 -5.647 -26.187 1.00 59.22 345 GLN A O 1
ATOM 2804 N N . ALA A 1 346 ? -3.404 -3.428 -26.237 1.00 66.69 346 ALA A N 1
ATOM 2805 C CA . ALA A 1 346 ? -4.478 -3.335 -25.248 1.00 66.69 346 ALA A CA 1
ATOM 2806 C C . ALA A 1 346 ? -4.176 -3.907 -23.848 1.00 66.69 346 ALA A C 1
ATOM 2808 O O . ALA A 1 346 ? -4.745 -4.912 -23.433 1.00 66.69 346 ALA A O 1
ATOM 2809 N N . VAL A 1 347 ? -3.387 -3.179 -23.049 1.00 83.00 347 VAL A N 1
ATOM 2810 C CA . VAL A 1 347 ? -3.511 -3.310 -21.589 1.00 83.00 347 VAL A CA 1
ATOM 2811 C C . VAL A 1 347 ? -4.924 -2.864 -21.194 1.00 83.00 347 VAL A C 1
ATOM 2813 O O . VAL A 1 347 ? -5.324 -1.733 -21.492 1.00 83.00 347 VAL A O 1
ATOM 2816 N N . ASN A 1 348 ? -5.699 -3.751 -20.565 1.00 88.69 348 ASN A N 1
ATOM 2817 C CA . ASN A 1 348 ? -7.054 -3.436 -20.129 1.00 88.69 348 ASN A CA 1
ATOM 2818 C C . ASN A 1 348 ? -7.026 -2.722 -18.771 1.00 88.69 348 ASN A C 1
ATOM 2820 O O . ASN A 1 348 ? -6.966 -3.340 -17.712 1.00 88.69 348 ASN A O 1
ATOM 2824 N N . GLU A 1 349 ? -7.096 -1.392 -18.801 1.00 88.31 349 GLU A N 1
ATOM 2825 C CA . GLU A 1 349 ? -7.094 -0.558 -17.593 1.00 88.31 349 GLU A CA 1
ATOM 2826 C C . GLU A 1 349 ? -8.243 -0.902 -16.627 1.00 88.31 349 GLU A C 1
ATOM 2828 O O . GLU A 1 349 ? -8.070 -0.840 -15.409 1.00 88.31 349 GLU A O 1
ATOM 2833 N N . LYS A 1 350 ? -9.414 -1.291 -17.153 1.00 89.12 350 LYS A N 1
ATOM 2834 C CA . LYS A 1 350 ? -10.569 -1.665 -16.326 1.00 89.12 350 LYS A CA 1
ATOM 2835 C C . LYS A 1 350 ? -10.285 -2.939 -15.532 1.00 89.12 350 LYS A C 1
ATOM 2837 O O . LYS A 1 350 ? -10.644 -3.006 -14.357 1.00 89.12 350 LYS A O 1
ATOM 2842 N N . ASP A 1 351 ? -9.617 -3.907 -16.152 1.00 91.25 351 ASP A N 1
ATOM 2843 C CA . ASP A 1 351 ? -9.229 -5.152 -15.488 1.00 91.25 351 ASP A CA 1
ATOM 2844 C C . ASP A 1 351 ? -8.148 -4.899 -14.429 1.00 91.25 351 ASP A C 1
ATOM 2846 O O . ASP A 1 351 ? -8.300 -5.363 -13.300 1.00 91.25 351 ASP A O 1
ATOM 2850 N N . LEU A 1 352 ? -7.145 -4.055 -14.715 1.00 92.38 352 LEU A N 1
ATOM 2851 C CA . LEU A 1 352 ? -6.145 -3.645 -13.715 1.00 92.38 352 LEU A CA 1
ATOM 2852 C C . LEU A 1 352 ? -6.789 -2.962 -12.496 1.00 92.38 352 LEU A C 1
ATOM 2854 O O . LEU A 1 352 ? -6.487 -3.300 -11.354 1.00 92.38 352 LEU A O 1
ATOM 2858 N N . LYS A 1 353 ? -7.727 -2.031 -12.712 1.00 89.75 353 LYS A N 1
ATOM 2859 C CA . LYS A 1 353 ? -8.467 -1.366 -11.622 1.00 89.75 353 LYS A CA 1
ATOM 2860 C C . LYS A 1 353 ? -9.312 -2.344 -10.804 1.00 89.75 353 LYS A C 1
ATOM 2862 O O . LYS A 1 353 ? -9.372 -2.228 -9.576 1.00 89.75 353 LYS A O 1
ATOM 2867 N N . ARG A 1 354 ? -9.943 -3.321 -11.467 1.00 92.50 354 ARG A N 1
ATOM 2868 C CA . ARG A 1 354 ? -10.657 -4.411 -10.789 1.00 92.50 354 ARG A CA 1
ATOM 2869 C C . ARG A 1 354 ? -9.693 -5.221 -9.920 1.00 92.50 354 ARG A C 1
ATOM 2871 O O . ARG A 1 354 ? -10.011 -5.443 -8.759 1.00 92.50 354 ARG A O 1
ATOM 2878 N N . LYS A 1 355 ? -8.507 -5.571 -10.429 1.00 92.69 355 LYS A N 1
ATOM 2879 C CA . LYS A 1 355 ? -7.475 -6.307 -9.678 1.00 92.69 355 LYS A CA 1
ATOM 2880 C C . LYS A 1 355 ? -6.983 -5.562 -8.440 1.00 92.69 355 LYS A C 1
ATOM 2882 O O . LYS A 1 355 ? -6.877 -6.176 -7.385 1.00 92.69 355 LYS A O 1
ATOM 2887 N N . ILE A 1 356 ? -6.774 -4.245 -8.527 1.00 90.88 356 ILE A N 1
ATOM 2888 C CA . ILE A 1 356 ? -6.467 -3.414 -7.346 1.00 90.88 356 ILE A CA 1
ATOM 2889 C C . ILE A 1 356 ? -7.587 -3.538 -6.307 1.00 90.88 356 ILE A C 1
ATOM 2891 O O . ILE A 1 356 ? -7.325 -3.760 -5.130 1.00 90.88 356 ILE A O 1
ATOM 2895 N N . SER A 1 357 ? -8.843 -3.419 -6.745 1.00 86.38 357 SER A N 1
ATOM 2896 C CA . SER A 1 357 ? -10.001 -3.490 -5.847 1.00 86.38 357 SER A CA 1
ATOM 2897 C C . SER A 1 357 ? -10.148 -4.869 -5.195 1.00 86.38 357 SER A C 1
ATOM 2899 O O . SER A 1 357 ? -10.442 -4.947 -4.006 1.00 86.38 357 SER A O 1
ATOM 2901 N N . GLU A 1 358 ? -9.944 -5.947 -5.957 1.00 89.88 358 GLU A N 1
ATOM 2902 C CA . GLU A 1 358 ? -9.934 -7.330 -5.458 1.00 89.88 358 GLU A CA 1
ATOM 2903 C C . GLU A 1 358 ? -8.836 -7.527 -4.410 1.00 89.88 358 GLU A C 1
ATOM 2905 O O . GLU A 1 358 ? -9.130 -7.992 -3.313 1.00 89.88 358 GLU A O 1
ATOM 2910 N N . PHE A 1 359 ? -7.608 -7.092 -4.707 1.00 91.19 359 PHE A N 1
ATOM 2911 C CA . PHE A 1 359 ? -6.474 -7.197 -3.791 1.00 91.19 359 PHE A CA 1
ATOM 2912 C C . PHE A 1 359 ? -6.727 -6.452 -2.476 1.00 91.19 359 PHE A C 1
ATOM 2914 O O . PHE A 1 359 ? -6.533 -7.006 -1.398 1.00 91.19 359 PHE A O 1
ATOM 2921 N N . VAL A 1 360 ? -7.202 -5.203 -2.546 1.00 83.81 360 VAL A N 1
ATOM 2922 C CA . VAL A 1 360 ? -7.505 -4.404 -1.347 1.00 83.81 360 VAL A CA 1
ATOM 2923 C C . VAL A 1 360 ? -8.593 -5.075 -0.509 1.00 83.81 360 VAL A C 1
ATOM 2925 O O . VAL A 1 360 ? -8.435 -5.184 0.703 1.00 83.81 360 VAL A O 1
ATOM 2928 N N . LYS A 1 361 ? -9.667 -5.571 -1.137 1.00 78.44 361 LYS A N 1
ATOM 2929 C CA . LYS A 1 361 ? -10.733 -6.302 -0.435 1.00 78.44 361 LYS A CA 1
ATOM 2930 C C . LYS A 1 361 ? -10.218 -7.577 0.225 1.00 78.44 361 LYS A C 1
ATOM 2932 O O . LYS A 1 361 ? -10.567 -7.832 1.370 1.00 78.44 361 LYS A O 1
ATOM 2937 N N . GLU A 1 362 ? -9.395 -8.355 -0.473 1.00 86.25 362 GLU A N 1
ATOM 2938 C CA . GLU A 1 362 ? -8.801 -9.582 0.060 1.00 86.25 362 GLU A CA 1
ATOM 2939 C C . GLU A 1 362 ? -7.915 -9.286 1.272 1.00 86.25 362 GLU A C 1
ATOM 2941 O O . GLU A 1 362 ? -8.082 -9.913 2.315 1.00 86.25 362 GLU A O 1
ATOM 2946 N N . LYS A 1 363 ? -7.004 -8.308 1.172 1.00 83.19 363 LYS A N 1
ATOM 2947 C CA . LYS A 1 363 ? -6.117 -7.966 2.291 1.00 83.19 363 LYS A CA 1
ATOM 2948 C C . LYS A 1 363 ? -6.881 -7.378 3.468 1.00 83.19 363 LYS A C 1
ATOM 2950 O O . LYS A 1 363 ? -6.613 -7.787 4.589 1.00 83.19 363 LYS A O 1
ATOM 2955 N N . LEU A 1 364 ? -7.877 -6.521 3.229 1.00 71.25 364 LEU A N 1
ATOM 2956 C CA . LEU A 1 364 ? -8.782 -6.054 4.284 1.00 71.25 364 LEU A CA 1
ATOM 2957 C C . LEU A 1 364 ? -9.501 -7.226 4.958 1.00 71.25 364 LEU A C 1
ATOM 2959 O O . LEU A 1 364 ? -9.492 -7.319 6.179 1.00 71.25 364 LEU A O 1
ATOM 2963 N N . TYR A 1 365 ? -10.064 -8.153 4.178 1.00 68.69 365 TYR A N 1
ATOM 2964 C CA . TYR A 1 365 ? -10.740 -9.330 4.717 1.00 68.69 365 TYR A CA 1
ATOM 2965 C C . TYR A 1 365 ? -9.798 -10.203 5.550 1.00 68.69 365 TYR A C 1
ATOM 2967 O O . TYR A 1 365 ? -10.190 -10.641 6.626 1.00 68.69 365 TYR A O 1
ATOM 2975 N N . LEU A 1 366 ? -8.568 -10.448 5.087 1.00 71.94 366 LEU A N 1
ATOM 2976 C CA . LEU A 1 366 ? -7.566 -11.200 5.845 1.00 71.94 366 LEU A CA 1
ATOM 2977 C C . LEU A 1 366 ? -7.214 -10.490 7.151 1.00 71.94 366 LEU A C 1
ATOM 2979 O O . LEU A 1 366 ? -7.260 -11.122 8.196 1.00 71.94 366 LEU A O 1
ATOM 2983 N N . THR A 1 367 ? -6.948 -9.183 7.114 1.00 65.69 367 THR A N 1
ATOM 2984 C CA . THR A 1 367 ? -6.681 -8.399 8.328 1.00 65.69 367 THR A CA 1
ATOM 2985 C C . THR A 1 367 ? -7.852 -8.453 9.309 1.00 65.69 367 THR A C 1
ATOM 2987 O O . THR A 1 367 ? -7.629 -8.522 10.510 1.00 65.69 367 THR A O 1
ATOM 2990 N N . MET A 1 368 ? -9.091 -8.459 8.813 1.00 52.34 368 MET A N 1
ATOM 2991 C CA . MET A 1 368 ? -10.301 -8.501 9.641 1.00 52.34 368 MET A CA 1
ATOM 2992 C C . MET A 1 368 ? -10.664 -9.901 10.156 1.00 52.34 368 MET A C 1
ATOM 2994 O O . MET A 1 368 ? -11.400 -10.008 11.132 1.00 52.34 368 MET A O 1
ATOM 2998 N N . ASN A 1 369 ? -10.201 -10.966 9.495 1.00 50.81 369 ASN A N 1
ATOM 2999 C CA . ASN A 1 369 ? -10.549 -12.355 9.816 1.00 50.81 369 ASN A CA 1
ATOM 3000 C C . ASN A 1 369 ? -9.340 -13.203 10.217 1.00 50.81 369 ASN A C 1
ATOM 3002 O O . ASN A 1 369 ? -9.453 -14.431 10.226 1.00 50.81 369 ASN A O 1
ATOM 3006 N N . GLU A 1 370 ? -8.191 -12.593 10.524 1.00 47.53 370 GLU A N 1
ATOM 3007 C CA . GLU A 1 370 ? -7.059 -13.321 11.092 1.00 47.53 370 GLU A CA 1
ATOM 3008 C C . GLU A 1 370 ? -7.554 -14.063 12.345 1.00 47.53 370 GLU A C 1
ATOM 3010 O O . GLU A 1 370 ? -8.001 -13.422 13.303 1.00 47.53 370 GLU A O 1
ATOM 3015 N N . PRO A 1 371 ? -7.552 -15.412 12.345 1.00 40.62 371 PRO A N 1
ATOM 3016 C CA . PRO A 1 371 ? -7.990 -16.159 13.506 1.00 40.62 371 PRO A CA 1
ATOM 3017 C C . PRO A 1 371 ? -7.091 -15.769 14.674 1.00 40.62 371 PRO A C 1
ATOM 3019 O O . PRO A 1 371 ? -5.863 -15.737 14.550 1.00 40.62 371 PRO A O 1
ATOM 3022 N N . SER A 1 372 ? -7.707 -15.466 15.818 1.00 39.62 372 SER A N 1
ATOM 3023 C CA . SER A 1 372 ? -6.975 -15.291 17.070 1.00 39.62 372 SER A CA 1
ATOM 3024 C C . SER A 1 372 ? -5.988 -16.453 17.232 1.00 39.62 372 SER A C 1
ATOM 3026 O O . SER A 1 372 ? -6.396 -17.587 16.960 1.00 39.62 372 SER A O 1
ATOM 3028 N N . PRO A 1 373 ? -4.738 -16.215 17.673 1.00 34.44 373 PRO A N 1
ATOM 3029 C CA . PRO A 1 373 ? -3.775 -17.291 17.879 1.00 34.44 373 PRO A CA 1
ATOM 3030 C C . PRO A 1 373 ? -4.433 -18.412 18.682 1.00 34.44 373 PRO A C 1
ATOM 3032 O O . PRO A 1 373 ? -4.969 -18.153 19.763 1.00 34.44 373 PRO A O 1
ATOM 3035 N N . SER A 1 374 ? -4.451 -19.628 18.133 1.00 33.34 374 SER A N 1
ATOM 3036 C CA . SER A 1 374 ? -4.915 -20.795 18.874 1.00 33.34 374 SER A CA 1
ATOM 3037 C C . SER A 1 374 ? -3.985 -20.991 20.062 1.00 33.34 374 SER A C 1
ATOM 3039 O O . SER A 1 374 ? -2.772 -21.061 19.892 1.00 33.34 374 SER A O 1
ATOM 3041 N N . TRP A 1 375 ? -4.547 -21.072 21.261 1.00 39.97 375 TRP A N 1
ATOM 3042 C CA . TRP A 1 375 ? -3.805 -21.180 22.519 1.00 39.97 375 TRP A CA 1
ATOM 3043 C C . TRP A 1 375 ? -3.189 -22.572 22.775 1.00 39.97 375 TRP A C 1
ATOM 3045 O O . TRP A 1 375 ? -2.901 -22.894 23.923 1.00 39.97 375 TRP A O 1
ATOM 3055 N N . ASP A 1 376 ? -2.979 -23.375 21.729 1.00 37.09 376 ASP A N 1
ATOM 3056 C CA . ASP A 1 376 ? -2.529 -24.771 21.822 1.00 37.09 376 ASP A CA 1
ATOM 3057 C C . ASP A 1 376 ? -1.072 -24.993 21.350 1.00 37.09 376 ASP A C 1
ATOM 3059 O O . ASP A 1 376 ? -0.707 -26.122 21.023 1.00 37.09 376 ASP A O 1
ATOM 3063 N N . GLU A 1 377 ? -0.221 -23.957 21.343 1.00 32.12 377 GLU A N 1
ATOM 3064 C CA . GLU A 1 377 ? 1.239 -24.100 21.138 1.00 32.12 377 GLU A CA 1
ATOM 3065 C C . GLU A 1 377 ? 2.073 -23.707 22.362 1.00 32.12 377 GLU A C 1
ATOM 3067 O O . GLU A 1 377 ? 1.893 -22.580 22.887 1.00 32.12 377 GLU A O 1
#